Protein AF-A0A2T6CBI6-F1 (afdb_monomer)

Solvent-accessible surface area (backbone atoms only — not comparable to full-atom values): 13223 Å² total; per-residue (Å²): 140,80,88,54,62,68,60,52,52,53,50,51,52,51,51,51,53,53,53,52,52,51,48,52,51,51,52,51,49,52,48,53,52,51,52,53,51,53,54,51,54,50,52,52,47,53,52,50,48,49,52,40,44,42,46,44,23,48,52,34,48,52,49,62,77,66,56,77,56,66,78,78,44,47,76,53,43,67,40,65,86,58,66,84,88,73,89,87,83,79,67,56,65,64,56,66,79,42,53,86,52,45,60,66,76,62,48,98,60,90,76,64,87,56,54,62,58,50,51,55,50,34,56,51,43,50,53,51,42,50,55,51,55,58,44,51,76,36,76,67,48,53,73,46,52,45,70,52,48,52,50,54,53,53,48,44,53,53,46,41,53,53,31,26,51,45,29,55,50,49,53,56,49,48,37,74,73,39,63,89,70,68,71,68,73,62,55,64,54,54,47,53,53,47,69,75,46,70,80,48,73,68,59,55,50,51,51,50,54,49,52,54,50,52,52,52,55,51,59,59,56,70,73,75,71,77,80,91,126

Organism: NCBI:txid83219

Secondary structure (DSSP, 8-state):
--SSHHHHHHHHHHHHHHHHHHHHHHHHHHHHHHHHHHHHHHHHHHHHHHHHHHHHHHHHHHHHHHPPPHHHHHHHHTSTT-----------HHHHHTGGGHHHHT-SS--STTHHHHHHHHHHHHHHHHHHHHHHTSHHHHHS-HHHHHHHHHHHHHHHHHHHHHHHHHHHHHHHH-GGG----HHHHHHHHHHHS---HHHHHHHHHHHHHHHHHHHHHHTS-----

Mean predicted aligned error: 14.04 Å

Structure (mmCIF, N/CA/C/O backbone):
data_AF-A0A2T6CBI6-F1
#
_entry.id   AF-A0A2T6CBI6-F1
#
loop_
_atom_site.group_PDB
_atom_site.id
_atom_site.type_symbol
_atom_site.label_atom_id
_atom_site.label_alt_id
_atom_site.label_comp_id
_atom_site.label_asym_id
_atom_site.label_entity_id
_atom_site.label_seq_id
_atom_site.pdbx_PDB_ins_code
_atom_site.Cartn_x
_atom_site.Cartn_y
_atom_site.Cartn_z
_atom_site.occupancy
_atom_site.B_iso_or_equiv
_atom_site.auth_seq_id
_atom_site.auth_comp_id
_atom_site.auth_asym_id
_atom_site.auth_atom_id
_atom_site.pdbx_PDB_model_num
ATOM 1 N N . MET A 1 1 ? 64.632 19.093 -46.344 1.00 51.47 1 MET A N 1
ATOM 2 C CA . MET A 1 1 ? 63.813 18.640 -45.195 1.00 51.47 1 MET A CA 1
ATOM 3 C C . MET A 1 1 ? 62.392 19.140 -45.414 1.00 51.47 1 MET A C 1
ATOM 5 O O . MET A 1 1 ? 62.260 20.302 -45.764 1.00 51.47 1 MET A O 1
ATOM 9 N N . SER A 1 2 ? 61.387 18.281 -45.201 1.00 55.41 2 SER A N 1
ATOM 10 C CA . SER A 1 2 ? 59.931 18.538 -45.285 1.00 55.41 2 SER A CA 1
ATOM 11 C C . SER A 1 2 ? 59.203 18.165 -46.594 1.00 55.41 2 SER A C 1
ATOM 13 O O . SER A 1 2 ? 58.526 19.000 -47.182 1.00 55.41 2 SER A O 1
ATOM 15 N N . GLU A 1 3 ? 59.247 16.890 -46.995 1.00 55.66 3 GLU A N 1
ATOM 16 C CA . GLU A 1 3 ? 58.240 16.298 -47.909 1.00 55.66 3 GLU A CA 1
ATOM 17 C C . GLU A 1 3 ? 57.070 15.615 -47.161 1.00 55.66 3 GLU A C 1
ATOM 19 O O . GLU A 1 3 ? 56.042 15.326 -47.763 1.00 55.66 3 GLU A O 1
ATOM 24 N N . ASN A 1 4 ? 57.165 15.435 -45.835 1.00 59.31 4 ASN A N 1
ATOM 25 C CA . ASN A 1 4 ? 56.190 14.659 -45.042 1.00 59.31 4 ASN A CA 1
ATOM 26 C C . ASN A 1 4 ? 55.119 15.509 -44.324 1.00 59.31 4 ASN A C 1
ATOM 28 O O . ASN A 1 4 ? 54.144 14.978 -43.796 1.00 59.31 4 ASN A O 1
ATOM 32 N N . ALA A 1 5 ? 55.253 16.839 -44.314 1.00 61.44 5 ALA A N 1
ATOM 33 C CA . ALA A 1 5 ? 54.320 17.727 -43.616 1.00 61.44 5 ALA A CA 1
ATOM 34 C C . ALA A 1 5 ? 52.837 17.590 -44.050 1.00 61.44 5 ALA A C 1
ATOM 36 O O . ALA A 1 5 ? 51.968 17.582 -43.173 1.00 61.44 5 ALA A O 1
ATOM 37 N N . PRO A 1 6 ? 52.492 17.452 -45.351 1.00 65.31 6 PRO A N 1
ATOM 38 C CA . PRO A 1 6 ? 51.092 17.302 -45.749 1.00 65.31 6 PRO A CA 1
ATOM 39 C C . PRO A 1 6 ? 50.528 15.906 -45.438 1.00 65.31 6 PRO A C 1
ATOM 41 O O . PRO A 1 6 ? 49.343 15.792 -45.125 1.00 65.31 6 PRO A O 1
ATOM 44 N N . SER A 1 7 ? 51.348 14.848 -45.470 1.00 69.25 7 SER A N 1
ATOM 45 C CA . SER A 1 7 ? 50.908 13.492 -45.109 1.00 69.25 7 SER A CA 1
ATOM 46 C C . SER A 1 7 ? 50.645 13.351 -43.611 1.00 69.25 7 SER A C 1
ATOM 48 O O . SER A 1 7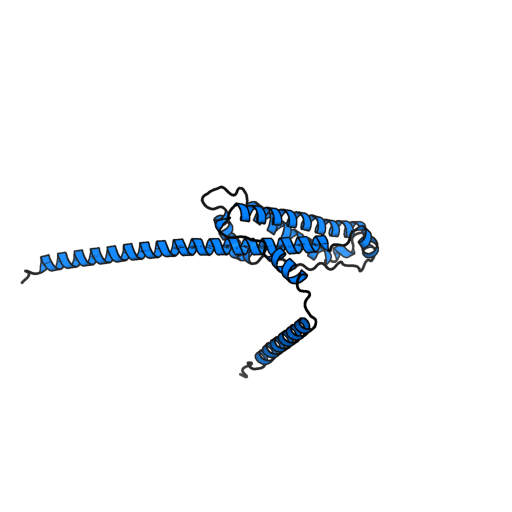 ? 49.652 12.731 -43.226 1.00 69.25 7 SER A O 1
ATOM 50 N N . ASP A 1 8 ? 51.470 13.987 -42.777 1.00 74.50 8 ASP A N 1
ATOM 51 C CA . ASP A 1 8 ? 51.322 13.962 -41.320 1.00 74.50 8 ASP A CA 1
ATOM 52 C C . ASP A 1 8 ? 50.066 14.728 -40.875 1.00 74.50 8 ASP A C 1
ATOM 54 O O . ASP A 1 8 ? 49.317 14.259 -40.017 1.00 74.50 8 ASP A O 1
ATOM 58 N N . LEU A 1 9 ? 49.754 15.856 -41.525 1.00 77.38 9 LEU A N 1
ATOM 59 C CA . LEU A 1 9 ? 48.529 16.619 -41.262 1.00 77.38 9 LEU A CA 1
ATOM 60 C C . LEU A 1 9 ? 47.264 15.818 -41.613 1.00 77.38 9 LEU A C 1
ATOM 62 O O . LEU A 1 9 ? 46.315 15.768 -40.828 1.00 77.38 9 LEU A O 1
ATOM 66 N N . VAL A 1 10 ? 47.247 15.155 -42.774 1.00 77.25 10 VAL A N 1
ATOM 67 C CA . VAL A 1 10 ? 46.118 14.303 -43.192 1.00 77.25 10 VAL A CA 1
ATOM 68 C C . VAL A 1 10 ? 45.959 13.107 -42.250 1.00 77.25 10 VAL A C 1
ATOM 70 O O . VAL A 1 10 ? 44.831 12.728 -41.927 1.00 77.25 10 VAL A O 1
ATOM 73 N N . PHE A 1 11 ? 47.065 12.532 -41.775 1.00 79.25 11 PHE A N 1
ATOM 74 C CA . PHE A 1 11 ? 47.047 11.449 -40.796 1.00 79.25 11 PHE A CA 1
ATOM 75 C C . PHE A 1 11 ? 46.450 11.901 -39.455 1.00 79.25 11 PHE A C 1
ATOM 77 O O . PHE A 1 11 ? 45.543 11.238 -38.949 1.00 79.25 11 PHE A O 1
ATOM 84 N N . ILE A 1 12 ? 46.863 13.061 -38.931 1.00 80.38 12 ILE A N 1
ATOM 85 C CA . ILE A 1 12 ? 46.326 13.643 -37.687 1.00 80.38 12 ILE A CA 1
ATOM 86 C C . ILE A 1 12 ? 44.824 13.931 -37.811 1.00 80.38 12 ILE A C 1
ATOM 88 O O . ILE A 1 12 ? 44.058 13.586 -36.911 1.00 80.38 12 ILE A O 1
ATOM 92 N N . ILE A 1 13 ? 44.377 14.504 -38.934 1.00 83.62 13 ILE A N 1
ATOM 93 C CA . ILE A 1 13 ? 42.951 14.785 -39.172 1.00 83.62 13 ILE A CA 1
ATOM 94 C C . ILE A 1 13 ? 42.139 13.484 -39.210 1.00 83.62 13 ILE A C 1
ATOM 96 O O . ILE A 1 13 ? 41.082 13.399 -38.582 1.00 83.62 13 ILE A O 1
ATOM 100 N N . ARG A 1 14 ? 42.633 12.442 -39.893 1.00 84.69 14 ARG A N 1
ATOM 101 C CA . ARG A 1 14 ? 41.968 11.127 -39.936 1.00 84.69 14 ARG A CA 1
ATOM 102 C C . ARG A 1 14 ? 41.876 10.493 -38.551 1.00 84.69 14 ARG A C 1
ATOM 104 O O . ARG A 1 14 ? 40.811 9.998 -38.191 1.00 84.69 14 ARG A O 1
ATOM 111 N N . LEU A 1 15 ? 42.948 10.550 -37.763 1.00 86.12 15 LEU A N 1
ATOM 112 C CA . LEU A 1 15 ? 42.960 10.054 -36.385 1.00 86.12 15 LEU A CA 1
ATOM 113 C C . LEU A 1 15 ? 41.965 10.821 -35.508 1.00 86.12 15 LEU A C 1
ATOM 115 O O . LEU A 1 15 ? 41.177 10.200 -34.797 1.00 86.12 15 LEU A O 1
ATOM 119 N N . GLY A 1 16 ? 41.924 12.151 -35.621 1.00 85.88 16 GLY A N 1
ATOM 120 C CA . GLY A 1 16 ? 40.951 12.993 -34.924 1.00 85.88 16 GLY A CA 1
ATOM 121 C C . GLY A 1 16 ? 39.503 12.623 -35.254 1.00 85.88 16 GLY A C 1
ATOM 122 O O . GLY A 1 16 ? 38.698 12.422 -34.346 1.00 85.88 16 GLY A O 1
ATOM 123 N N . ILE A 1 17 ? 39.182 12.438 -36.540 1.00 90.31 17 ILE A N 1
ATOM 124 C CA . ILE A 1 17 ? 37.842 12.029 -36.992 1.00 90.31 17 ILE A CA 1
ATOM 125 C C . ILE A 1 17 ? 37.471 10.644 -36.450 1.00 90.31 17 ILE A C 1
ATOM 127 O O . ILE A 1 17 ? 36.373 10.474 -35.921 1.00 90.31 17 ILE A O 1
ATOM 131 N N . VAL A 1 18 ? 38.376 9.662 -36.529 1.00 91.50 18 VAL A N 1
ATOM 132 C CA . VAL A 1 18 ? 38.140 8.310 -35.989 1.00 91.50 18 VAL A CA 1
ATOM 133 C C . VAL A 1 18 ? 37.890 8.361 -34.482 1.00 91.50 18 VAL A C 1
ATOM 135 O O . VAL A 1 18 ? 36.973 7.708 -33.991 1.00 91.50 18 VAL A O 1
ATOM 138 N N . THR A 1 19 ? 38.644 9.179 -33.748 1.00 91.44 19 THR A N 1
ATOM 139 C CA . THR A 1 19 ? 38.497 9.306 -32.291 1.00 91.44 19 THR A CA 1
ATOM 140 C C . THR A 1 19 ? 37.154 9.944 -31.921 1.00 91.44 19 THR A C 1
ATOM 142 O O . THR A 1 19 ? 36.468 9.465 -31.018 1.00 91.44 19 THR A O 1
ATOM 145 N N . ILE A 1 20 ? 36.725 10.974 -32.660 1.00 92.06 20 ILE A N 1
ATOM 146 C CA . ILE A 1 20 ? 35.409 11.607 -32.486 1.00 92.06 20 ILE A CA 1
ATOM 147 C C . ILE A 1 20 ? 34.282 10.621 -32.819 1.00 92.06 20 ILE A C 1
ATOM 149 O O . ILE A 1 20 ? 33.319 10.520 -32.062 1.00 92.06 20 ILE A O 1
ATOM 153 N N . LEU A 1 21 ? 34.403 9.854 -33.907 1.00 92.94 21 LEU A N 1
ATOM 154 C CA . LEU A 1 21 ? 33.417 8.834 -34.274 1.00 92.94 21 LEU A CA 1
ATOM 155 C C . LEU A 1 21 ? 33.307 7.741 -33.208 1.00 92.94 21 LEU A C 1
ATOM 157 O O . LEU A 1 21 ? 32.195 7.375 -32.830 1.00 92.94 21 LEU A O 1
ATOM 161 N N . LEU A 1 22 ? 34.437 7.265 -32.678 1.00 89.81 22 LEU A N 1
ATOM 162 C CA . LEU A 1 22 ? 34.461 6.308 -31.571 1.00 89.81 22 LEU A CA 1
ATOM 163 C C . LEU A 1 22 ? 33.806 6.887 -30.312 1.00 89.81 22 LEU A C 1
ATOM 165 O O . LEU A 1 22 ? 33.030 6.193 -29.655 1.00 89.81 22 LEU A O 1
ATOM 169 N N . TRP A 1 23 ? 34.047 8.163 -30.002 1.00 93.56 23 TRP A N 1
ATOM 170 C CA . TRP A 1 23 ? 33.407 8.838 -28.873 1.00 93.56 23 TRP A CA 1
ATOM 171 C C . TRP A 1 23 ? 31.889 8.967 -29.055 1.00 93.56 23 TRP A C 1
ATOM 173 O O . TRP A 1 23 ? 31.138 8.655 -28.132 1.00 93.56 23 TRP A O 1
ATOM 183 N N . ILE A 1 24 ? 31.416 9.346 -30.248 1.00 92.12 24 ILE A N 1
ATOM 184 C CA . ILE A 1 24 ? 29.980 9.427 -30.565 1.00 92.12 24 ILE A CA 1
ATOM 185 C C . ILE A 1 24 ? 29.328 8.042 -30.475 1.00 92.12 24 ILE A C 1
ATOM 187 O O . ILE A 1 24 ? 28.265 7.911 -29.868 1.00 92.12 24 ILE A O 1
ATOM 191 N N . CYS A 1 25 ? 29.965 7.004 -31.024 1.00 89.25 25 CYS A N 1
ATOM 192 C CA . CYS A 1 25 ? 29.451 5.633 -30.963 1.00 89.25 25 CYS A CA 1
ATOM 193 C C . CYS A 1 25 ? 29.382 5.121 -29.520 1.00 89.25 25 CYS A C 1
ATOM 195 O O . CYS A 1 25 ? 28.358 4.571 -29.118 1.00 89.25 25 CYS A O 1
ATOM 197 N N . SER A 1 26 ? 30.427 5.362 -28.723 1.00 84.94 26 SER A N 1
ATOM 198 C CA . SER A 1 26 ? 30.445 5.047 -27.290 1.00 84.94 26 SER A CA 1
ATOM 199 C C . SER A 1 26 ? 29.326 5.782 -26.547 1.00 84.94 26 SER A C 1
ATOM 201 O O . SER A 1 26 ? 28.570 5.184 -25.783 1.00 84.94 26 SER A O 1
ATOM 203 N N . ARG A 1 27 ? 29.116 7.067 -26.855 1.00 88.06 27 ARG A N 1
ATOM 204 C CA . ARG A 1 27 ? 28.063 7.868 -26.229 1.00 88.06 27 ARG A CA 1
ATOM 205 C C . ARG A 1 27 ? 26.657 7.400 -26.600 1.00 88.06 27 ARG A C 1
ATOM 207 O O . ARG A 1 27 ? 25.779 7.397 -25.738 1.00 88.06 27 ARG A O 1
ATOM 214 N N . ALA A 1 28 ? 26.442 7.003 -27.852 1.00 86.00 28 ALA A N 1
ATOM 215 C CA . ALA A 1 28 ? 25.182 6.429 -28.314 1.00 86.00 28 ALA A CA 1
ATOM 216 C C . ALA A 1 28 ? 24.916 5.066 -27.658 1.00 86.00 28 ALA A C 1
ATOM 218 O O . ALA A 1 28 ? 23.808 4.822 -27.184 1.00 86.00 28 ALA A O 1
ATOM 219 N N . TYR A 1 29 ? 25.942 4.220 -27.551 1.00 88.25 29 TYR A N 1
ATOM 220 C CA . TYR A 1 29 ? 25.871 2.937 -26.857 1.00 88.25 29 TYR A CA 1
ATOM 221 C C . TYR A 1 29 ? 25.520 3.105 -25.371 1.00 88.25 29 TYR A C 1
ATOM 223 O O . TYR A 1 29 ? 24.552 2.507 -24.895 1.00 88.25 29 TYR A O 1
ATOM 231 N N . ASP A 1 30 ? 26.213 4.002 -24.663 1.00 83.56 30 ASP A N 1
ATOM 232 C CA . ASP A 1 30 ? 25.908 4.363 -23.275 1.00 83.56 30 ASP A CA 1
ATOM 233 C C . ASP A 1 30 ? 24.467 4.852 -23.116 1.00 83.56 30 ASP A C 1
ATOM 235 O O . ASP A 1 30 ? 23.791 4.539 -22.133 1.00 83.56 30 ASP A O 1
ATOM 239 N N . PHE A 1 31 ? 23.989 5.651 -24.070 1.00 79.06 31 PHE A N 1
ATOM 240 C CA . PHE A 1 31 ? 22.631 6.176 -24.059 1.00 79.06 31 PHE A CA 1
ATOM 241 C C . PHE A 1 31 ? 21.598 5.058 -24.246 1.00 79.06 31 PHE A C 1
ATOM 243 O O . PHE A 1 31 ? 20.625 4.995 -23.493 1.00 79.06 31 PHE A O 1
ATOM 250 N N . CYS A 1 32 ? 21.835 4.132 -25.179 1.00 78.56 32 CYS A N 1
ATOM 251 C CA . CYS A 1 32 ? 20.991 2.958 -25.396 1.00 78.56 32 CYS A CA 1
ATOM 252 C C . CYS A 1 32 ? 20.934 2.052 -24.159 1.00 78.56 32 CYS A C 1
ATOM 254 O O . CYS A 1 32 ? 19.837 1.710 -23.714 1.00 78.56 32 CYS A O 1
ATOM 256 N N . ILE A 1 33 ? 22.081 1.725 -23.552 1.00 80.62 33 ILE A N 1
ATOM 257 C CA . ILE A 1 33 ? 22.127 0.917 -22.322 1.00 80.62 33 ILE A CA 1
ATOM 258 C C . ILE A 1 33 ? 21.356 1.599 -21.198 1.00 80.62 33 ILE A C 1
ATOM 260 O O . ILE A 1 33 ? 20.514 0.971 -20.556 1.00 80.62 33 ILE A O 1
ATOM 264 N N . LYS A 1 34 ? 21.590 2.897 -20.979 1.00 77.25 34 LYS A N 1
ATOM 265 C CA . LYS A 1 34 ? 20.885 3.659 -19.939 1.00 77.25 34 LYS A CA 1
ATOM 266 C C . LYS A 1 34 ? 19.379 3.675 -20.173 1.00 77.25 34 LYS A C 1
ATOM 268 O O . LYS A 1 34 ? 18.618 3.606 -19.213 1.00 77.25 34 LYS A O 1
ATOM 273 N N . HIS A 1 35 ? 18.933 3.732 -21.425 1.00 74.56 35 HIS A N 1
ATOM 274 C CA . HIS A 1 35 ? 17.512 3.662 -21.752 1.00 74.56 35 HIS A CA 1
ATOM 275 C C . HIS A 1 35 ? 16.887 2.301 -21.435 1.00 74.56 35 HIS A C 1
ATOM 277 O O . HIS A 1 35 ? 15.792 2.263 -20.869 1.00 74.56 35 HIS A O 1
ATOM 283 N N . VAL A 1 36 ? 17.572 1.203 -21.758 1.00 75.94 36 VAL A N 1
ATOM 284 C CA . VAL A 1 36 ? 17.099 -0.153 -21.439 1.00 75.94 36 VAL A CA 1
ATOM 285 C C . VAL A 1 36 ? 17.093 -0.384 -19.925 1.00 75.94 36 VAL A C 1
ATOM 287 O O . VAL A 1 36 ? 16.082 -0.846 -19.394 1.00 75.94 36 VAL A O 1
ATOM 290 N N . SER A 1 37 ? 18.157 0.021 -19.221 1.00 77.38 37 SER A N 1
ATOM 291 C CA . SER A 1 37 ? 18.257 -0.081 -17.754 1.00 77.38 37 SER A CA 1
ATOM 292 C C . SER A 1 37 ? 17.110 0.648 -17.061 1.00 77.38 37 SER A C 1
ATOM 294 O O . SER A 1 37 ? 16.400 0.063 -16.249 1.00 77.38 37 SER A O 1
ATOM 296 N N . ARG A 1 38 ? 16.828 1.891 -17.471 1.00 77.88 38 ARG A N 1
ATOM 297 C CA . ARG A 1 38 ? 15.724 2.692 -16.916 1.00 77.88 38 ARG A CA 1
ATOM 298 C C . ARG A 1 38 ? 14.357 2.046 -17.121 1.00 77.88 38 ARG A C 1
ATOM 300 O O . ARG A 1 38 ? 13.495 2.137 -16.252 1.00 77.88 38 ARG A O 1
ATOM 307 N N . ALA A 1 39 ? 14.131 1.403 -18.268 1.00 76.88 39 ALA A N 1
ATOM 308 C CA . ALA A 1 39 ? 12.879 0.695 -18.517 1.00 76.88 39 ALA A CA 1
ATOM 309 C C . ALA A 1 39 ? 12.734 -0.536 -17.606 1.00 76.88 39 ALA A C 1
ATOM 311 O O . ALA A 1 39 ? 11.648 -0.774 -17.075 1.00 76.88 39 ALA A O 1
ATOM 312 N N . ALA A 1 40 ? 13.821 -1.283 -17.393 1.00 79.88 40 ALA A N 1
ATOM 313 C CA . ALA A 1 40 ? 13.848 -2.423 -16.480 1.00 79.88 40 ALA A CA 1
ATOM 314 C C . ALA A 1 40 ? 13.642 -1.992 -15.017 1.00 79.88 40 ALA A C 1
ATOM 316 O O . ALA A 1 40 ? 12.789 -2.554 -14.333 1.00 79.88 40 ALA A O 1
ATOM 317 N N . GLU A 1 41 ? 14.342 -0.948 -14.566 1.00 82.06 41 GLU A N 1
ATOM 318 C CA . GLU A 1 41 ? 14.215 -0.369 -13.220 1.00 82.06 41 GLU A CA 1
ATOM 319 C C . GLU A 1 41 ? 12.796 0.136 -12.936 1.00 82.06 41 GLU A C 1
ATOM 321 O O . GLU A 1 41 ? 12.262 -0.092 -11.848 1.00 82.06 41 GLU A O 1
ATOM 326 N N . ARG A 1 42 ? 12.149 0.762 -13.928 1.00 81.12 42 ARG A N 1
ATOM 327 C CA . ARG A 1 42 ? 10.749 1.197 -13.828 1.00 81.12 42 ARG A CA 1
ATOM 328 C C . ARG A 1 42 ? 9.788 0.015 -13.730 1.00 81.12 42 ARG A C 1
ATOM 330 O O . ARG A 1 42 ? 8.850 0.049 -12.941 1.00 81.12 42 ARG A O 1
ATOM 337 N N . ASN A 1 43 ? 9.996 -1.031 -14.525 1.00 83.19 43 ASN A N 1
ATOM 338 C CA . ASN A 1 43 ? 9.152 -2.225 -14.466 1.00 83.19 43 ASN A CA 1
ATOM 339 C C . ASN A 1 43 ? 9.320 -2.959 -13.126 1.00 83.19 43 ASN A C 1
ATOM 341 O O . ASN A 1 43 ? 8.336 -3.431 -12.559 1.00 83.19 43 ASN A O 1
ATOM 345 N N . ALA A 1 44 ? 10.547 -3.019 -12.601 1.00 84.62 44 ALA A N 1
ATOM 346 C CA . ALA A 1 44 ? 10.824 -3.552 -11.272 1.00 84.62 44 ALA A CA 1
ATOM 347 C C . ALA A 1 44 ? 10.141 -2.716 -10.180 1.00 84.62 44 ALA A C 1
ATOM 349 O O . ALA A 1 44 ? 9.526 -3.281 -9.280 1.00 84.62 44 ALA A O 1
ATOM 350 N N . PHE A 1 45 ? 10.175 -1.385 -10.296 1.00 85.31 45 PHE A N 1
ATOM 351 C CA . PHE A 1 45 ? 9.461 -0.485 -9.387 1.00 85.31 45 PHE A CA 1
ATOM 352 C C . PHE A 1 45 ? 7.949 -0.719 -9.397 1.00 85.31 45 PHE A C 1
ATOM 354 O O . PHE A 1 45 ? 7.349 -0.892 -8.342 1.00 85.31 45 PHE A O 1
ATOM 361 N N . LEU A 1 46 ? 7.344 -0.789 -10.586 1.00 85.94 46 LEU A N 1
ATOM 362 C CA . LEU A 1 46 ? 5.913 -1.047 -10.757 1.00 85.94 46 LEU A CA 1
ATOM 363 C C . LEU A 1 46 ? 5.481 -2.357 -10.097 1.00 85.94 46 LEU A C 1
ATOM 365 O O . LEU A 1 46 ? 4.467 -2.390 -9.407 1.00 85.94 46 LEU A O 1
ATOM 369 N N . ARG A 1 47 ? 6.268 -3.422 -10.277 1.00 87.56 47 ARG A N 1
ATOM 370 C CA . ARG A 1 47 ? 6.018 -4.718 -9.633 1.00 87.56 47 ARG A CA 1
ATOM 371 C C . ARG A 1 47 ? 6.163 -4.644 -8.117 1.00 87.56 47 ARG A C 1
ATOM 373 O O . ARG A 1 47 ? 5.341 -5.214 -7.413 1.00 87.56 47 ARG A O 1
ATOM 380 N N . ALA A 1 48 ? 7.176 -3.937 -7.625 1.00 88.94 48 ALA A N 1
ATOM 381 C CA . ALA A 1 48 ? 7.402 -3.783 -6.194 1.00 88.94 48 ALA A CA 1
ATOM 382 C C . ALA A 1 48 ? 6.268 -2.994 -5.517 1.00 88.94 48 ALA A C 1
ATOM 384 O O . ALA A 1 48 ? 5.762 -3.429 -4.489 1.00 88.94 48 ALA A O 1
ATOM 385 N N . ILE A 1 49 ? 5.818 -1.887 -6.121 1.00 90.12 49 ILE A N 1
ATOM 386 C CA . ILE A 1 49 ? 4.668 -1.115 -5.623 1.00 90.12 49 ILE A CA 1
ATOM 387 C C . ILE A 1 49 ? 3.386 -1.938 -5.689 1.00 90.12 49 ILE A C 1
ATOM 389 O O . ILE A 1 49 ? 2.617 -1.924 -4.736 1.00 90.12 49 ILE A O 1
ATOM 393 N N . TYR A 1 50 ? 3.159 -2.668 -6.784 1.00 90.44 50 TYR A N 1
ATOM 394 C CA . TYR A 1 50 ? 2.000 -3.551 -6.896 1.00 90.44 50 TYR A CA 1
ATOM 395 C C . TYR A 1 50 ? 1.985 -4.587 -5.767 1.00 90.44 50 TYR A C 1
ATOM 397 O O . TYR A 1 50 ? 0.980 -4.713 -5.080 1.00 90.44 50 TYR A O 1
ATOM 405 N N . ALA A 1 51 ? 3.111 -5.264 -5.523 1.00 90.62 51 ALA A N 1
ATOM 406 C CA . ALA A 1 51 ? 3.230 -6.257 -4.458 1.00 90.62 51 ALA A CA 1
ATOM 407 C C . ALA A 1 51 ? 3.042 -5.651 -3.056 1.00 90.62 51 ALA A C 1
ATOM 409 O O . ALA A 1 51 ? 2.406 -6.265 -2.204 1.00 90.62 51 ALA A O 1
ATOM 410 N N . GLU A 1 52 ? 3.564 -4.445 -2.809 1.00 92.25 52 GLU A N 1
ATOM 411 C CA . GLU A 1 52 ? 3.367 -3.742 -1.535 1.00 92.25 52 GLU A CA 1
ATOM 412 C C . GLU A 1 52 ? 1.893 -3.363 -1.325 1.00 92.25 52 GLU A C 1
ATOM 414 O O . GLU A 1 52 ? 1.339 -3.596 -0.250 1.00 92.25 52 GLU A O 1
ATOM 419 N N . VAL A 1 53 ? 1.222 -2.834 -2.353 1.00 92.75 53 VAL A N 1
ATOM 420 C CA . VAL A 1 53 ? -0.214 -2.518 -2.286 1.00 92.75 53 VAL A CA 1
ATOM 421 C C . VAL A 1 53 ? -1.044 -3.789 -2.105 1.00 92.75 53 VAL A C 1
ATOM 423 O O . VAL A 1 53 ? -1.946 -3.790 -1.270 1.00 92.75 53 VAL A O 1
ATOM 426 N N . ASP A 1 54 ? -0.732 -4.866 -2.827 1.00 92.94 54 ASP A N 1
ATOM 427 C CA . ASP A 1 54 ? -1.412 -6.164 -2.724 1.00 92.94 54 ASP A CA 1
ATOM 428 C C . ASP A 1 54 ? -1.316 -6.723 -1.305 1.00 92.94 54 ASP A C 1
ATOM 430 O O . ASP A 1 54 ? -2.335 -7.012 -0.679 1.00 92.94 54 ASP A O 1
ATOM 434 N N . PHE A 1 55 ? -0.106 -6.751 -0.740 1.00 91.25 55 PHE A N 1
ATOM 435 C CA . PHE A 1 55 ? 0.116 -7.231 0.619 1.00 91.25 55 PHE A CA 1
ATOM 436 C C . PHE A 1 55 ? -0.690 -6.440 1.656 1.00 91.25 55 PHE A C 1
ATOM 438 O O . PHE A 1 55 ? -1.400 -7.032 2.467 1.00 91.25 55 PHE A O 1
ATOM 445 N N . ASN A 1 56 ? -0.617 -5.105 1.626 1.00 92.69 56 ASN A N 1
ATOM 446 C CA . ASN A 1 56 ? -1.354 -4.275 2.583 1.00 92.69 56 ASN A CA 1
ATOM 447 C C . ASN A 1 56 ? -2.875 -4.400 2.396 1.00 92.69 56 ASN A C 1
ATOM 449 O O . ASN A 1 56 ? -3.618 -4.432 3.372 1.00 92.69 56 ASN A O 1
ATOM 453 N N . THR A 1 57 ? -3.353 -4.482 1.151 1.00 92.38 57 THR A N 1
ATOM 454 C CA . THR A 1 57 ? -4.784 -4.653 0.848 1.00 92.38 57 THR A CA 1
ATOM 455 C C . THR A 1 57 ? -5.298 -5.986 1.378 1.00 92.38 57 THR A C 1
ATOM 457 O O . THR A 1 57 ? -6.374 -6.056 1.977 1.00 92.38 57 THR A O 1
ATOM 460 N N . PHE A 1 58 ? -4.515 -7.042 1.187 1.00 90.50 58 PHE A N 1
ATOM 461 C CA . PHE A 1 58 ? -4.820 -8.368 1.690 1.00 90.50 58 PHE A CA 1
ATOM 462 C C . PHE A 1 58 ? -4.840 -8.415 3.220 1.00 90.50 58 PHE A C 1
ATOM 464 O O . PHE A 1 58 ? -5.772 -8.969 3.803 1.00 90.50 58 PHE A O 1
ATOM 471 N N . ASP A 1 59 ? -3.859 -7.796 3.877 1.00 89.06 59 ASP A N 1
ATOM 472 C CA . ASP A 1 59 ? -3.820 -7.724 5.339 1.00 89.06 59 ASP A CA 1
ATOM 473 C C . ASP A 1 59 ? -5.041 -6.975 5.900 1.00 89.06 59 ASP A C 1
ATOM 475 O O . ASP A 1 59 ? -5.687 -7.456 6.831 1.00 89.06 59 ASP A O 1
ATOM 479 N N . MET A 1 60 ? -5.453 -5.872 5.259 1.00 89.94 60 MET A N 1
ATOM 480 C CA . MET A 1 60 ? -6.690 -5.162 5.615 1.00 89.94 60 MET A CA 1
AT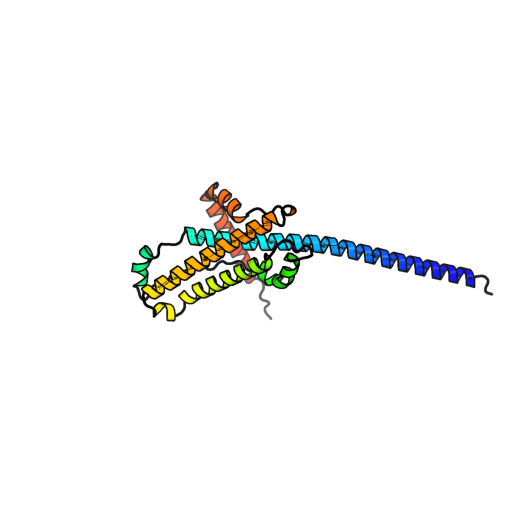OM 481 C C . MET A 1 60 ? -7.938 -6.026 5.419 1.00 89.94 60 MET A C 1
ATOM 483 O O . MET A 1 60 ? -8.805 -6.039 6.291 1.00 89.94 60 MET A O 1
ATOM 487 N N . THR A 1 61 ? -8.020 -6.770 4.312 1.00 90.06 61 THR A N 1
ATOM 488 C CA . THR A 1 61 ? -9.134 -7.700 4.049 1.00 90.06 61 THR A CA 1
ATOM 489 C C . THR A 1 61 ? -9.227 -8.730 5.176 1.00 90.06 61 THR A C 1
ATOM 491 O O . THR A 1 61 ? -10.267 -8.888 5.808 1.00 90.06 61 THR A O 1
ATOM 494 N N . ARG A 1 62 ? -8.096 -9.355 5.522 1.00 88.00 62 ARG A N 1
ATOM 495 C CA . ARG A 1 62 ? -8.018 -10.340 6.604 1.00 88.00 62 ARG A CA 1
ATOM 496 C C . ARG A 1 62 ? -8.381 -9.747 7.963 1.00 88.00 62 ARG A C 1
ATOM 498 O O . ARG A 1 62 ? -9.038 -10.408 8.771 1.00 88.00 62 ARG A O 1
ATOM 505 N N . PHE A 1 63 ? -7.923 -8.533 8.246 1.00 88.88 63 PHE A N 1
ATOM 506 C CA . PHE A 1 63 ? -8.277 -7.835 9.471 1.00 88.88 63 PHE A CA 1
ATOM 507 C C . PHE A 1 63 ? -9.793 -7.645 9.551 1.00 88.88 63 PHE A C 1
ATOM 509 O O . PHE A 1 63 ? -10.393 -8.060 10.537 1.00 88.88 63 PHE A O 1
ATOM 516 N N . LEU A 1 64 ? -10.419 -7.121 8.495 1.00 88.69 64 LEU A N 1
ATOM 517 C CA . LEU A 1 64 ? -11.866 -6.897 8.427 1.00 88.69 64 LEU A CA 1
ATOM 518 C C . LEU A 1 64 ? -12.664 -8.198 8.572 1.00 88.69 64 LEU A C 1
ATOM 520 O O . LEU A 1 64 ? -13.590 -8.239 9.383 1.00 88.69 64 LEU A O 1
ATOM 524 N N . ASP A 1 65 ? -12.243 -9.272 7.905 1.00 86.81 65 ASP A N 1
ATOM 525 C CA . ASP A 1 65 ? -12.877 -10.596 7.993 1.00 86.81 65 ASP A CA 1
ATOM 526 C C . ASP A 1 65 ? -12.790 -11.220 9.395 1.00 86.81 65 ASP A C 1
ATOM 528 O O . ASP A 1 65 ? -13.638 -12.024 9.783 1.00 86.81 65 ASP A O 1
ATOM 532 N N . SER A 1 66 ? -11.759 -10.866 10.167 1.00 84.31 66 SER A N 1
ATOM 533 C CA . SER A 1 66 ? -11.537 -11.379 11.524 1.00 84.31 66 SER A CA 1
ATOM 534 C C . SER A 1 66 ? -12.004 -10.428 12.629 1.00 84.31 66 SER A C 1
ATOM 536 O O . SER A 1 66 ? -11.889 -10.763 13.812 1.00 84.31 66 SER A O 1
ATOM 538 N N . THR A 1 67 ? -12.544 -9.255 12.280 1.00 83.81 67 THR A N 1
ATOM 539 C CA . THR A 1 67 ? -13.004 -8.288 13.280 1.00 83.81 67 THR A CA 1
ATOM 540 C C . THR A 1 67 ? -14.265 -8.753 14.004 1.00 83.81 67 THR A C 1
ATOM 542 O O . THR A 1 67 ? -15.207 -9.293 13.427 1.00 83.81 67 THR A O 1
ATOM 545 N N . VAL A 1 68 ? -14.285 -8.522 15.317 1.00 83.69 68 VAL A N 1
ATOM 546 C CA . VAL A 1 68 ? -15.439 -8.805 16.175 1.00 83.69 68 VAL A CA 1
ATOM 547 C C . VAL A 1 68 ? -16.434 -7.650 16.068 1.00 83.69 68 VAL A C 1
ATOM 549 O O . VAL A 1 68 ? -16.040 -6.482 16.035 1.00 83.69 68 VAL A O 1
ATOM 552 N N . SER A 1 69 ? -17.733 -7.957 16.040 1.00 85.12 69 SER A N 1
ATOM 553 C CA . SER A 1 69 ? -18.762 -6.916 16.018 1.00 85.12 69 SER A CA 1
ATOM 554 C C . SER A 1 69 ? -18.697 -6.041 17.275 1.00 85.12 69 SER A C 1
ATOM 556 O O . SER A 1 69 ? -18.404 -6.505 18.380 1.00 85.12 69 SER A O 1
ATOM 558 N N . ILE A 1 70 ? -19.005 -4.751 17.118 1.00 85.12 70 ILE A N 1
ATOM 559 C CA . ILE A 1 70 ? -18.988 -3.793 18.234 1.00 85.12 70 ILE A CA 1
ATOM 560 C C . ILE A 1 70 ? -19.964 -4.207 19.343 1.00 85.12 70 ILE A C 1
ATOM 562 O O . ILE A 1 70 ? -19.662 -4.002 20.516 1.00 85.12 70 ILE A O 1
ATOM 566 N N . ASP A 1 71 ? -21.083 -4.840 18.991 1.00 83.00 71 ASP A N 1
ATOM 567 C CA . ASP A 1 71 ? -22.081 -5.313 19.956 1.00 83.00 71 ASP A CA 1
ATOM 568 C C . ASP A 1 71 ? -21.516 -6.399 20.881 1.00 83.00 71 ASP A C 1
ATOM 570 O O . ASP A 1 71 ? -21.771 -6.388 22.083 1.00 83.00 71 ASP A O 1
ATOM 574 N N . LEU A 1 72 ? -20.685 -7.297 20.341 1.00 84.81 72 LEU A N 1
ATOM 575 C CA . LEU A 1 72 ? -19.989 -8.317 21.127 1.00 84.81 72 LEU A CA 1
ATOM 576 C C . LEU A 1 72 ? -18.826 -7.729 21.935 1.00 84.81 72 LEU A C 1
ATOM 578 O O . LEU A 1 72 ? -18.473 -8.256 22.988 1.00 84.81 72 LEU A O 1
ATOM 582 N N . LEU A 1 73 ? -18.242 -6.624 21.468 1.00 85.12 73 LEU A N 1
ATOM 583 C CA . LEU A 1 73 ? -17.153 -5.939 22.159 1.00 85.12 73 LEU A CA 1
ATOM 584 C C . LEU A 1 73 ? -17.649 -5.032 23.297 1.00 85.12 73 LEU A C 1
ATOM 586 O O . LEU A 1 73 ? -16.900 -4.772 24.237 1.00 85.12 73 LEU A O 1
ATOM 590 N N . ALA A 1 74 ? -18.900 -4.568 23.242 1.00 84.44 74 ALA A N 1
ATOM 591 C CA . ALA A 1 74 ? -19.461 -3.588 24.171 1.00 84.44 74 ALA A CA 1
ATOM 592 C C . ALA A 1 74 ? -19.279 -3.942 25.664 1.00 84.44 74 ALA A C 1
ATOM 594 O O . ALA A 1 74 ? -18.792 -3.073 26.392 1.00 84.44 74 ALA A O 1
ATOM 595 N N . PRO A 1 75 ? -19.529 -5.187 26.129 1.00 86.12 75 PRO A N 1
ATOM 596 C CA . PRO A 1 75 ? -19.323 -5.553 27.534 1.00 86.12 75 PRO A CA 1
ATOM 597 C C . PRO A 1 75 ? -17.856 -5.451 27.974 1.00 86.12 75 PRO A C 1
ATOM 599 O O . PRO A 1 75 ? -17.556 -5.139 29.124 1.00 86.12 75 PRO A O 1
ATOM 602 N N . HIS A 1 76 ? -16.914 -5.684 27.057 1.00 85.81 76 HIS A N 1
ATOM 603 C CA . HIS A 1 76 ? -15.486 -5.567 27.346 1.00 85.81 76 HIS A CA 1
ATOM 604 C C . HIS A 1 76 ? -15.043 -4.106 27.458 1.00 85.81 76 HIS A C 1
ATOM 606 O O . HIS A 1 76 ? -14.156 -3.796 28.249 1.00 85.81 76 HIS A O 1
ATOM 612 N N . LEU A 1 77 ? -15.681 -3.196 26.718 1.00 87.00 77 LEU A N 1
ATOM 613 C CA . LEU A 1 77 ? -15.352 -1.767 26.724 1.00 87.00 77 LEU A CA 1
ATOM 614 C C . LEU A 1 77 ? -15.817 -1.037 27.991 1.00 87.00 77 LEU A C 1
ATOM 616 O O . LEU A 1 77 ? -15.309 0.051 28.278 1.00 87.00 77 LEU A O 1
ATOM 620 N N . GLU A 1 78 ? -16.742 -1.624 28.757 1.00 87.06 78 GLU A N 1
ATOM 621 C CA . GLU A 1 78 ? -17.149 -1.111 30.074 1.00 87.06 78 GLU A CA 1
ATOM 622 C C . GLU A 1 78 ? -16.031 -1.217 31.113 1.00 87.06 78 GLU A C 1
ATOM 624 O O . GLU A 1 78 ? -15.967 -0.424 32.054 1.00 87.06 78 GLU A O 1
ATOM 629 N N . ARG A 1 79 ? -15.098 -2.153 30.921 1.00 85.56 79 ARG A N 1
ATOM 630 C CA . ARG A 1 79 ? -13.928 -2.283 31.781 1.00 85.56 79 ARG A CA 1
ATOM 631 C C . ARG A 1 79 ? -12.975 -1.109 31.572 1.00 85.56 79 ARG A C 1
ATOM 633 O O . ARG A 1 79 ? -12.546 -0.809 30.454 1.00 85.56 79 ARG A O 1
ATOM 640 N N . ALA A 1 80 ? -12.607 -0.452 32.670 1.00 76.38 80 ALA A N 1
ATOM 641 C CA . ALA A 1 80 ? -11.675 0.672 32.639 1.00 76.38 80 ALA A CA 1
ATOM 642 C C . ALA A 1 80 ? -10.284 0.248 32.131 1.00 76.38 80 ALA A C 1
ATOM 644 O O . ALA A 1 80 ? -9.674 0.972 31.354 1.00 76.38 80 ALA A O 1
ATOM 645 N N . ASP A 1 81 ? -9.827 -0.948 32.500 1.00 81.62 81 ASP A N 1
ATOM 646 C CA . ASP A 1 81 ? -8.505 -1.496 32.179 1.00 81.62 81 ASP A CA 1
ATOM 647 C C . ASP A 1 81 ? -8.413 -2.170 30.800 1.00 81.62 81 ASP A C 1
ATOM 649 O O . ASP A 1 81 ? -7.332 -2.582 30.383 1.00 81.62 81 ASP A O 1
ATOM 653 N N . TYR A 1 82 ? -9.530 -2.301 30.083 1.00 84.31 82 TYR A N 1
ATOM 654 C CA . TYR A 1 82 ? -9.539 -2.987 28.799 1.00 84.31 82 TYR A CA 1
ATOM 655 C C . TYR A 1 82 ? -9.017 -2.086 27.675 1.00 84.31 82 TYR A C 1
ATOM 657 O O . TYR A 1 82 ? -9.617 -1.057 27.341 1.00 84.31 82 TYR A O 1
ATOM 665 N N . ILE A 1 83 ? -7.914 -2.523 27.065 1.00 84.19 83 ILE A N 1
ATOM 666 C CA . ILE A 1 83 ? -7.308 -1.920 25.879 1.00 84.19 83 ILE A CA 1
ATOM 667 C C . ILE A 1 83 ? -7.267 -2.995 24.784 1.00 84.19 83 ILE A C 1
ATOM 669 O O . ILE A 1 83 ? -6.600 -4.017 24.966 1.00 84.19 83 ILE A O 1
ATOM 673 N N . PRO A 1 84 ? -7.967 -2.805 23.653 1.00 83.69 84 PRO A N 1
ATOM 674 C CA . PRO A 1 84 ? -7.893 -3.740 22.540 1.00 83.69 84 PRO A CA 1
ATOM 675 C C . PRO A 1 84 ? -6.497 -3.690 21.912 1.00 83.69 84 PRO A C 1
ATOM 677 O O . PRO A 1 84 ? -5.980 -2.617 21.599 1.00 83.69 84 PRO A O 1
ATOM 680 N N . HIS A 1 85 ? -5.893 -4.861 21.716 1.00 84.38 85 HIS A N 1
ATOM 681 C CA . HIS A 1 85 ? -4.633 -4.977 20.996 1.00 84.38 85 HIS A CA 1
ATOM 682 C C . HIS A 1 85 ? -4.911 -5.179 19.506 1.00 84.38 85 HIS A C 1
ATOM 684 O O . HIS A 1 85 ? -5.533 -6.166 19.119 1.00 84.38 85 HIS A O 1
ATOM 690 N N . ILE A 1 86 ? -4.445 -4.241 18.683 1.00 84.00 86 ILE A N 1
ATOM 691 C CA . ILE A 1 86 ? -4.454 -4.344 17.224 1.00 84.00 86 ILE A CA 1
ATOM 692 C C . ILE A 1 86 ? -2.998 -4.271 16.772 1.00 84.00 86 ILE A C 1
ATOM 694 O O . ILE A 1 86 ? -2.281 -3.342 17.144 1.00 84.00 86 ILE A O 1
ATOM 698 N N . THR A 1 87 ? -2.554 -5.270 16.016 1.00 82.00 87 THR A N 1
ATOM 699 C CA . THR A 1 87 ? -1.193 -5.322 15.478 1.00 82.00 87 THR A CA 1
ATOM 700 C C . THR A 1 87 ? -1.133 -4.544 14.166 1.00 82.00 87 THR A C 1
ATOM 702 O O . THR A 1 87 ? -1.927 -4.806 13.270 1.00 82.00 87 THR A O 1
ATOM 705 N N . ASP A 1 88 ? -0.191 -3.607 14.051 1.00 81.44 88 ASP A N 1
ATOM 706 C CA . ASP A 1 88 ? 0.143 -2.942 12.787 1.00 81.44 88 ASP A CA 1
ATOM 707 C C . ASP A 1 88 ? 1.322 -3.676 12.128 1.00 81.44 88 ASP A C 1
ATOM 709 O O . ASP A 1 88 ? 2.408 -3.758 12.707 1.00 81.44 88 ASP A O 1
ATOM 713 N N . ALA A 1 89 ? 1.093 -4.239 10.940 1.00 80.19 89 ALA A N 1
ATOM 714 C CA . ALA A 1 89 ? 2.083 -4.974 10.152 1.00 80.19 89 ALA A CA 1
ATOM 715 C C . ALA A 1 89 ? 2.245 -4.394 8.734 1.00 80.19 89 ALA A C 1
ATOM 717 O O . ALA A 1 89 ? 2.571 -5.117 7.793 1.00 80.19 89 ALA A O 1
ATOM 718 N N . ARG A 1 90 ? 2.004 -3.088 8.566 1.00 83.44 90 ARG A N 1
ATOM 719 C CA . ARG A 1 90 ? 2.060 -2.427 7.257 1.00 83.44 90 ARG A CA 1
ATOM 720 C C . ARG A 1 90 ? 3.435 -2.492 6.593 1.00 83.44 90 ARG A C 1
ATOM 722 O O . ARG A 1 90 ? 4.481 -2.370 7.232 1.00 83.44 90 ARG A O 1
ATOM 729 N N . HIS A 1 91 ? 3.412 -2.545 5.268 1.00 86.88 91 HIS A N 1
ATOM 730 C CA . HIS A 1 91 ? 4.596 -2.451 4.421 1.00 86.88 91 HIS A CA 1
ATOM 731 C C . HIS A 1 91 ? 4.577 -1.121 3.665 1.00 86.88 91 HIS A C 1
ATOM 733 O O . HIS A 1 91 ? 3.662 -0.857 2.894 1.00 86.88 91 HIS A O 1
ATOM 739 N N . THR A 1 92 ? 5.562 -0.255 3.906 1.00 89.19 92 THR A N 1
ATOM 740 C CA . THR A 1 92 ? 5.645 1.075 3.262 1.00 89.19 92 THR A CA 1
ATOM 741 C C . THR A 1 92 ? 7.036 1.385 2.711 1.00 89.19 92 THR A C 1
ATOM 743 O O . THR A 1 92 ? 7.313 2.512 2.299 1.00 89.19 92 THR A O 1
ATOM 746 N N . GLU A 1 93 ? 7.938 0.404 2.730 1.00 87.38 93 GLU A N 1
ATOM 747 C CA . GLU A 1 93 ? 9.355 0.608 2.437 1.00 87.38 93 GLU A CA 1
ATOM 748 C C . GLU A 1 93 ? 9.580 0.943 0.961 1.00 87.38 93 GLU A C 1
ATOM 750 O O . GLU A 1 93 ? 10.374 1.831 0.637 1.00 87.38 93 GLU A O 1
ATOM 755 N N . ILE A 1 94 ? 8.852 0.289 0.051 1.00 86.75 94 ILE A N 1
ATOM 756 C CA . ILE A 1 94 ? 8.986 0.534 -1.387 1.00 86.75 94 ILE A CA 1
ATOM 757 C C . ILE A 1 94 ? 8.448 1.920 -1.730 1.00 86.75 94 ILE A C 1
ATOM 759 O O . ILE A 1 94 ? 9.124 2.691 -2.417 1.00 86.75 94 ILE A O 1
ATOM 763 N N . TYR A 1 95 ? 7.265 2.268 -1.223 1.00 86.50 95 TYR A N 1
ATOM 764 C CA . TYR A 1 95 ? 6.692 3.593 -1.425 1.00 86.50 95 TYR A CA 1
ATOM 765 C C . TYR A 1 95 ? 7.571 4.700 -0.841 1.00 86.50 95 TYR A C 1
ATOM 767 O O . TYR A 1 95 ? 7.842 5.695 -1.514 1.00 86.50 95 TYR A O 1
ATOM 775 N N . ARG A 1 96 ? 8.070 4.525 0.388 1.00 85.56 96 ARG A N 1
ATOM 776 C CA . ARG A 1 96 ? 8.877 5.536 1.080 1.00 85.56 96 ARG A CA 1
ATOM 777 C C . ARG A 1 96 ? 10.238 5.748 0.426 1.00 85.56 96 ARG A C 1
ATOM 779 O O . ARG A 1 96 ? 10.654 6.893 0.260 1.00 85.56 96 ARG A O 1
ATOM 786 N N . SER A 1 97 ? 10.928 4.670 0.057 1.00 83.81 97 SER A N 1
ATOM 787 C CA . SER A 1 97 ? 12.277 4.745 -0.521 1.00 83.81 97 SER A CA 1
ATOM 788 C C . SER A 1 97 ? 12.299 5.347 -1.927 1.00 83.81 97 SER A C 1
ATOM 790 O O . SER A 1 97 ? 13.316 5.906 -2.335 1.00 83.81 97 SER A O 1
ATOM 792 N N . ARG A 1 98 ? 11.184 5.262 -2.666 1.00 80.44 98 ARG A N 1
ATOM 793 C CA . ARG A 1 98 ? 11.111 5.635 -4.090 1.00 80.44 98 ARG A CA 1
ATOM 794 C C . ARG A 1 98 ? 9.941 6.566 -4.413 1.00 80.44 98 ARG A C 1
ATOM 796 O O . ARG A 1 98 ? 9.453 6.596 -5.540 1.00 80.44 98 ARG A O 1
ATOM 803 N N . ILE A 1 99 ? 9.516 7.379 -3.443 1.00 78.06 99 ILE A N 1
ATOM 804 C CA . ILE A 1 99 ? 8.410 8.337 -3.604 1.00 78.06 99 ILE A CA 1
ATOM 805 C C . ILE A 1 99 ? 8.661 9.345 -4.739 1.00 78.06 99 ILE A C 1
ATOM 807 O O . ILE A 1 99 ? 7.744 9.726 -5.459 1.00 78.06 99 ILE A O 1
ATOM 811 N N . THR A 1 100 ? 9.919 9.736 -4.955 1.00 76.00 100 THR A N 1
ATOM 812 C CA . THR A 1 100 ? 10.333 10.652 -6.032 1.00 76.00 100 THR A CA 1
ATOM 813 C C . THR A 1 100 ? 10.192 10.034 -7.422 1.00 76.00 100 THR A C 1
ATOM 815 O O . THR A 1 100 ? 10.132 10.748 -8.419 1.00 76.00 100 THR A O 1
ATOM 818 N N . GLU A 1 101 ? 10.104 8.707 -7.504 1.00 75.12 101 GLU A N 1
ATOM 819 C CA . GLU A 1 101 ? 9.913 7.963 -8.746 1.00 75.12 101 GLU A CA 1
ATOM 820 C C . GLU A 1 101 ? 8.429 7.725 -9.059 1.00 75.12 101 GLU A C 1
ATOM 822 O O . GLU A 1 101 ? 8.104 7.183 -10.116 1.00 75.12 101 GLU A O 1
ATOM 827 N N . LEU A 1 102 ? 7.506 8.176 -8.200 1.00 73.31 102 LEU A N 1
ATOM 828 C CA . LEU A 1 102 ? 6.067 8.132 -8.483 1.00 73.31 102 LEU A CA 1
ATOM 829 C C . LEU A 1 102 ? 5.698 8.970 -9.712 1.00 73.31 102 LEU A C 1
ATOM 831 O O . LEU A 1 102 ? 4.794 8.591 -10.452 1.00 73.31 102 LEU A O 1
ATOM 835 N N . ASP A 1 103 ? 6.439 10.039 -10.005 1.00 67.00 103 ASP A N 1
ATOM 836 C CA . ASP A 1 103 ? 6.276 10.799 -11.251 1.00 67.00 103 ASP A CA 1
ATOM 837 C C . ASP A 1 103 ? 6.632 9.968 -12.496 1.00 67.00 103 ASP A C 1
ATOM 839 O O . ASP A 1 103 ? 6.144 10.210 -13.600 1.00 67.00 103 ASP A O 1
ATOM 843 N N . ALA A 1 104 ? 7.441 8.914 -12.352 1.00 62.69 104 ALA A N 1
ATOM 844 C CA . ALA A 1 104 ? 7.662 7.973 -13.445 1.00 62.69 104 ALA A CA 1
ATOM 845 C C . ALA A 1 104 ? 6.422 7.099 -13.715 1.00 62.69 104 ALA A C 1
ATOM 847 O O . ALA A 1 104 ? 6.270 6.597 -14.834 1.00 62.69 104 ALA A O 1
ATOM 848 N N . LEU A 1 105 ? 5.521 6.945 -12.732 1.00 63.41 105 LEU A N 1
ATOM 849 C CA . LEU A 1 105 ? 4.220 6.282 -12.897 1.00 63.41 105 LEU A CA 1
ATOM 850 C C . LEU A 1 105 ? 3.224 7.165 -13.656 1.00 63.41 105 LEU A C 1
ATOM 852 O O . LEU A 1 105 ? 2.358 6.639 -14.353 1.00 63.41 105 LEU A O 1
ATOM 856 N N . SER A 1 106 ? 3.369 8.492 -13.578 1.00 60.34 106 SER A N 1
ATOM 857 C CA . SER A 1 106 ? 2.567 9.460 -14.342 1.00 60.34 106 SER A CA 1
ATOM 858 C C . SER A 1 106 ? 3.114 9.731 -15.759 1.00 60.34 106 SER A C 1
ATOM 860 O O . SER A 1 106 ? 2.563 10.543 -16.503 1.00 60.34 106 SER A O 1
ATOM 862 N N . GLY A 1 107 ? 4.183 9.037 -16.173 1.00 56.16 107 GLY A N 1
ATOM 863 C CA . GLY A 1 107 ? 4.999 9.389 -17.336 1.00 56.16 107 GLY A CA 1
ATOM 864 C C . GLY A 1 107 ? 4.342 9.321 -18.731 1.00 56.16 107 GLY A C 1
ATOM 865 O O . GLY A 1 107 ? 3.716 8.331 -19.101 1.00 56.16 107 GLY A O 1
ATOM 866 N N . ARG A 1 108 ? 4.638 10.363 -19.537 1.00 45.59 108 ARG A N 1
ATOM 867 C CA . ARG A 1 108 ? 4.615 10.594 -21.016 1.00 45.59 108 ARG A CA 1
ATOM 868 C C . ARG A 1 108 ? 3.385 10.211 -21.856 1.00 45.59 108 ARG A C 1
ATOM 870 O O . ARG A 1 108 ? 3.210 10.771 -22.932 1.00 45.59 108 ARG A O 1
ATOM 877 N N . TYR A 1 109 ? 2.526 9.332 -21.374 1.00 45.41 109 TYR A N 1
ATOM 878 C CA . TYR A 1 109 ? 1.216 9.035 -21.934 1.00 45.41 109 TYR A CA 1
ATOM 879 C C . TYR A 1 109 ? 0.229 9.206 -20.791 1.00 45.41 109 TYR A C 1
ATOM 881 O O . TYR A 1 109 ? 0.004 8.250 -20.059 1.00 45.41 109 TYR A O 1
ATOM 889 N N . GLY A 1 110 ? -0.299 10.422 -20.610 1.00 45.22 110 GLY A N 1
ATOM 890 C CA . GLY A 1 110 ? -1.282 10.791 -19.581 1.00 45.22 110 GLY A CA 1
ATOM 891 C C . GLY A 1 110 ? -2.592 10.007 -19.690 1.00 45.22 110 GLY A C 1
ATOM 892 O O . GLY A 1 110 ? -3.635 10.566 -19.989 1.00 45.22 110 GLY A O 1
ATOM 893 N N . ARG A 1 111 ? -2.520 8.690 -19.510 1.00 51.25 111 ARG A N 1
ATOM 894 C CA . ARG A 1 111 ? -3.586 7.719 -19.757 1.00 51.25 111 ARG A CA 1
ATOM 895 C C . ARG A 1 111 ? -4.035 7.016 -18.483 1.00 51.25 111 ARG A C 1
ATOM 897 O O . ARG A 1 111 ? -4.994 6.255 -18.522 1.00 51.25 111 ARG A O 1
ATOM 904 N N . HIS A 1 112 ? -3.357 7.266 -17.367 1.00 57.66 112 HIS A N 1
ATOM 905 C CA . HIS A 1 112 ? -3.692 6.690 -16.069 1.00 57.66 112 HIS A CA 1
ATOM 906 C C . HIS A 1 112 ? -4.040 7.819 -15.116 1.00 57.66 112 HIS A C 1
ATOM 908 O O . HIS A 1 112 ? -3.293 8.136 -14.189 1.00 57.66 112 HIS A O 1
ATOM 914 N N . GLU A 1 113 ? -5.167 8.465 -15.417 1.00 59.38 113 GLU A N 1
ATOM 915 C CA . GLU A 1 113 ? -5.722 9.544 -14.614 1.00 59.38 113 GLU A CA 1
ATOM 916 C C . GLU A 1 113 ? -5.771 9.097 -13.144 1.00 59.38 113 GLU A C 1
ATOM 918 O O . GLU A 1 113 ? -6.463 8.153 -12.753 1.00 59.38 113 GLU A O 1
ATOM 923 N N . ASN A 1 114 ? -4.954 9.773 -12.336 1.00 75.69 114 ASN A N 1
ATOM 924 C CA . ASN A 1 114 ? -4.917 9.701 -10.880 1.00 75.69 114 ASN A CA 1
ATOM 925 C C . ASN A 1 114 ? -4.384 8.404 -10.236 1.00 75.69 114 ASN A C 1
ATOM 927 O O . ASN A 1 114 ? -4.738 8.137 -9.086 1.00 75.69 114 ASN A O 1
ATOM 931 N N . LEU A 1 115 ? -3.505 7.614 -10.879 1.00 82.56 115 LEU A N 1
ATOM 932 C CA . LEU A 1 115 ? -2.826 6.498 -10.178 1.00 82.56 115 LEU A CA 1
ATOM 933 C C . LEU A 1 115 ? -1.955 7.006 -9.019 1.00 82.56 115 LEU A C 1
ATOM 935 O O . LEU A 1 115 ? -2.071 6.504 -7.905 1.00 82.56 115 LEU A O 1
ATOM 939 N N . VAL A 1 116 ? -1.149 8.046 -9.260 1.00 84.75 116 VAL A N 1
ATOM 940 C CA . VAL A 1 116 ? -0.319 8.680 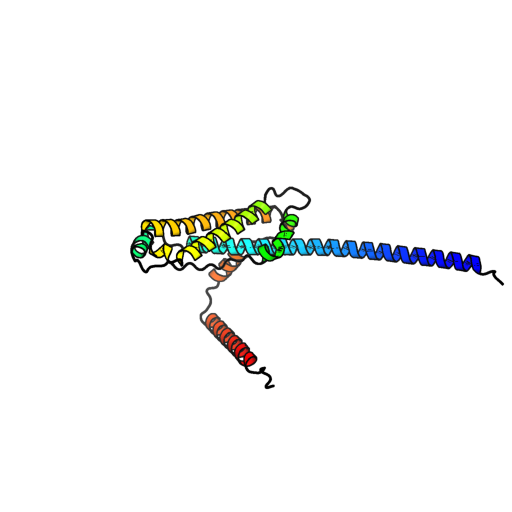-8.220 1.00 84.75 116 VAL A CA 1
ATOM 941 C C . VAL A 1 116 ? -1.191 9.219 -7.087 1.00 84.75 116 VAL A C 1
ATOM 943 O O . VAL A 1 116 ? -0.927 8.927 -5.928 1.00 84.75 116 VAL A O 1
ATOM 946 N N . GLY A 1 117 ? -2.280 9.923 -7.413 1.00 86.25 117 GLY A N 1
ATOM 947 C CA . GLY A 1 117 ? -3.228 10.412 -6.408 1.00 86.25 117 GLY A CA 1
ATOM 948 C C . GLY A 1 117 ? -3.870 9.281 -5.598 1.00 86.25 117 GLY A C 1
ATOM 949 O O . GL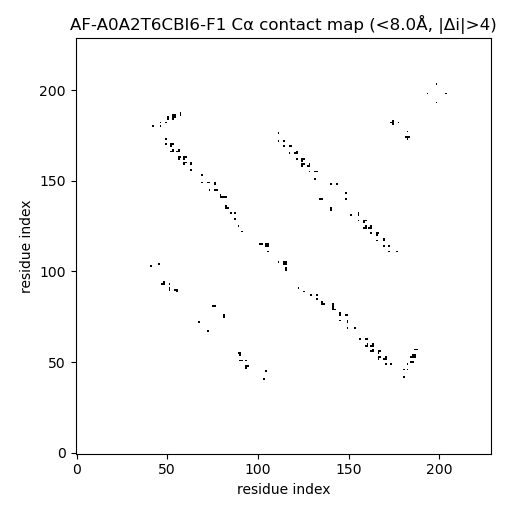Y A 1 117 ? -3.977 9.391 -4.382 1.00 86.25 117 GLY A O 1
ATOM 950 N N . SER A 1 118 ? -4.222 8.168 -6.254 1.00 89.50 118 SER A N 1
ATOM 951 C CA . SER A 1 118 ? -4.770 6.985 -5.578 1.00 89.50 118 SER A CA 1
ATOM 952 C C . SER A 1 118 ? -3.740 6.363 -4.626 1.00 89.50 118 SER A C 1
ATOM 954 O O . SER A 1 118 ? -4.083 6.062 -3.490 1.00 89.50 118 SER A O 1
ATOM 956 N N . LEU A 1 119 ? -2.476 6.227 -5.052 1.00 90.44 119 LEU A N 1
ATOM 957 C CA . LEU A 1 119 ? -1.380 5.730 -4.208 1.00 90.44 119 LEU A CA 1
ATOM 958 C C . LEU A 1 119 ? -1.150 6.644 -3.001 1.00 90.44 119 LEU A C 1
ATOM 960 O O . LEU A 1 119 ? -1.148 6.168 -1.871 1.00 90.44 119 LEU A O 1
ATOM 964 N N . VAL A 1 120 ? -1.024 7.955 -3.219 1.00 90.69 120 VAL A N 1
ATOM 965 C CA . VAL A 1 120 ? -0.848 8.935 -2.134 1.00 90.69 120 VAL A CA 1
ATOM 966 C C . VAL A 1 120 ? -2.007 8.858 -1.139 1.00 90.69 120 VAL A C 1
ATOM 968 O O . VAL A 1 120 ? -1.778 8.846 0.068 1.00 90.69 120 VAL A O 1
ATOM 971 N N . GLN A 1 121 ? -3.246 8.758 -1.630 1.00 93.12 121 GLN A N 1
ATOM 972 C CA . GLN A 1 121 ? -4.423 8.611 -0.777 1.00 93.12 121 GLN A CA 1
ATOM 973 C C . GLN A 1 121 ? -4.394 7.299 0.019 1.00 93.12 121 GLN A C 1
ATOM 975 O O . GLN A 1 121 ? -4.672 7.315 1.214 1.00 93.12 121 GLN A O 1
ATOM 980 N N . PHE A 1 122 ? -4.027 6.183 -0.613 1.00 94.31 122 PHE A N 1
ATOM 981 C CA . PHE A 1 122 ? -3.917 4.879 0.041 1.00 94.31 122 PHE A CA 1
ATOM 982 C C . PHE A 1 122 ? -2.892 4.893 1.180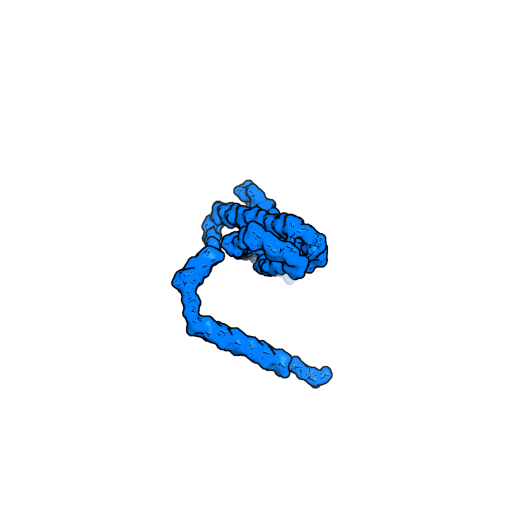 1.00 94.31 122 PHE A C 1
ATOM 984 O O . PHE A 1 122 ? -3.232 4.548 2.309 1.00 94.31 122 PHE A O 1
ATOM 991 N N . TYR A 1 123 ? -1.672 5.378 0.931 1.00 93.62 123 TYR A N 1
ATOM 992 C CA . TYR A 1 123 ? -0.649 5.477 1.979 1.00 93.62 123 TYR A CA 1
ATOM 993 C C . TYR A 1 123 ? -1.001 6.513 3.058 1.00 93.62 123 TYR A C 1
ATOM 995 O O . TYR A 1 123 ? -0.648 6.327 4.222 1.00 93.62 123 TYR A O 1
ATOM 1003 N N . GLY A 1 124 ? -1.739 7.570 2.707 1.00 93.44 124 GLY A N 1
ATOM 1004 C CA . GLY A 1 124 ? -2.283 8.522 3.678 1.00 93.44 124 GLY A CA 1
ATOM 1005 C C . GLY A 1 124 ? -3.326 7.897 4.611 1.00 93.44 124 GLY A C 1
ATOM 1006 O O . GLY A 1 124 ? -3.293 8.135 5.819 1.00 93.44 124 GLY A O 1
ATOM 1007 N N . GLU A 1 125 ? -4.228 7.063 4.085 1.00 94.31 125 GLU A N 1
ATOM 1008 C CA . GLU A 1 125 ? -5.189 6.326 4.913 1.00 94.31 125 GLU A CA 1
ATOM 1009 C C . GLU A 1 125 ? -4.502 5.226 5.744 1.00 94.31 125 GLU A C 1
ATOM 1011 O O . GLU A 1 125 ? -4.861 5.065 6.909 1.00 94.31 125 GLU A O 1
ATOM 1016 N N . LEU A 1 126 ? -3.462 4.551 5.230 1.00 93.50 126 LEU A N 1
ATOM 1017 C CA . LEU A 1 126 ? -2.641 3.622 6.028 1.00 93.50 126 LEU A CA 1
ATOM 1018 C C . LEU A 1 126 ? -1.997 4.314 7.236 1.00 93.50 126 LEU A C 1
ATOM 1020 O O . LEU A 1 126 ? -2.062 3.806 8.352 1.00 93.50 126 LEU A O 1
ATOM 1024 N N . GLU A 1 127 ? -1.402 5.491 7.040 1.00 93.56 127 GLU A N 1
ATOM 1025 C CA . GLU A 1 127 ? -0.824 6.277 8.137 1.00 93.56 127 GLU A CA 1
ATOM 1026 C C . GLU A 1 127 ? -1.878 6.676 9.175 1.00 93.56 127 GLU A C 1
ATOM 1028 O O . GLU A 1 127 ? -1.651 6.595 10.383 1.00 93.56 127 GLU A O 1
ATOM 1033 N N . LYS A 1 128 ? -3.072 7.042 8.715 1.00 93.81 128 LYS A N 1
ATOM 1034 C CA . LYS A 1 128 ? -4.194 7.370 9.591 1.00 93.81 128 LYS A CA 1
ATOM 1035 C C . LYS A 1 128 ? -4.696 6.161 10.385 1.00 93.81 128 LYS A C 1
ATOM 1037 O O . LYS A 1 128 ? -5.068 6.341 11.544 1.00 93.81 128 LYS A O 1
ATOM 1042 N N . VAL A 1 129 ? -4.698 4.953 9.812 1.00 92.81 129 VAL A N 1
ATOM 1043 C CA . VAL A 1 129 ? -4.989 3.710 10.551 1.00 92.81 129 VAL A CA 1
ATOM 1044 C C . VAL A 1 129 ? -3.965 3.512 11.668 1.00 92.81 129 VAL A C 1
ATOM 1046 O O . VAL A 1 129 ? -4.364 3.336 12.819 1.00 92.81 129 VAL A O 1
ATOM 1049 N N . THR A 1 130 ? -2.669 3.636 11.371 1.00 91.69 130 THR A N 1
ATOM 1050 C CA . THR A 1 130 ? -1.602 3.512 12.377 1.00 91.69 130 THR A CA 1
ATOM 1051 C C . THR A 1 130 ? -1.787 4.498 13.523 1.00 91.69 130 THR A C 1
ATOM 1053 O O . THR A 1 130 ? -1.806 4.098 14.683 1.00 91.69 130 THR A O 1
ATOM 1056 N N . GLN A 1 131 ? -2.023 5.777 13.224 1.00 92.75 131 GLN A N 1
ATOM 1057 C CA . GLN A 1 131 ? -2.240 6.790 14.260 1.00 92.75 131 GLN A CA 1
ATOM 1058 C C . GLN A 1 131 ? -3.466 6.488 15.133 1.00 92.75 131 GLN A C 1
ATOM 1060 O O . GLN A 1 131 ? -3.458 6.758 16.336 1.00 92.75 131 GLN A O 1
ATOM 1065 N N . GLN A 1 132 ? -4.526 5.914 14.556 1.00 92.25 132 GLN A N 1
ATOM 1066 C CA . GLN A 1 132 ? -5.698 5.493 15.325 1.00 92.25 132 GLN A CA 1
ATOM 1067 C C . GLN A 1 132 ? -5.394 4.281 16.218 1.00 92.25 132 GLN A C 1
ATOM 1069 O O . GLN A 1 132 ? -5.819 4.279 17.373 1.00 92.25 132 GLN A O 1
ATOM 1074 N N . ILE A 1 133 ? -4.640 3.294 15.719 1.00 91.19 133 ILE A N 1
ATOM 1075 C CA . ILE A 1 133 ? -4.194 2.123 16.491 1.00 91.19 133 ILE A CA 1
ATOM 1076 C C . ILE A 1 133 ? -3.285 2.560 17.645 1.00 91.19 133 ILE A C 1
ATOM 1078 O O . ILE A 1 133 ? -3.527 2.194 18.794 1.00 91.19 133 ILE A O 1
ATOM 1082 N N . GLU A 1 134 ? -2.293 3.411 17.381 1.00 90.25 134 GLU A N 1
ATOM 1083 C CA . GLU A 1 134 ? -1.435 3.988 18.419 1.00 90.25 134 GLU A CA 1
ATOM 1084 C C . GLU A 1 134 ? -2.245 4.792 19.442 1.00 90.25 134 GLU A C 1
ATOM 1086 O O . GLU A 1 134 ? -1.947 4.768 20.639 1.00 90.25 134 GLU A O 1
ATOM 1091 N N . GLY A 1 135 ? -3.306 5.465 18.991 1.00 89.12 135 GLY A N 1
ATOM 1092 C CA . GLY A 1 135 ? -4.254 6.184 19.837 1.00 89.12 135 GLY A CA 1
ATOM 1093 C C . GLY A 1 135 ? -4.922 5.306 20.900 1.00 89.12 135 GLY A C 1
ATOM 1094 O O . GLY A 1 135 ? -5.184 5.798 21.998 1.00 89.12 135 GLY A O 1
ATOM 1095 N N . LEU A 1 136 ? -5.129 4.011 20.630 1.00 90.06 136 LEU A N 1
ATOM 1096 C CA . LEU A 1 136 ? -5.696 3.060 21.597 1.00 90.06 136 LEU A CA 1
ATOM 1097 C C . LEU A 1 136 ? -4.778 2.840 22.805 1.00 90.06 136 LEU A C 1
ATOM 1099 O O . LEU A 1 136 ? -5.255 2.603 23.911 1.00 90.06 136 LEU A O 1
ATOM 1103 N N . SER A 1 137 ? -3.462 2.949 22.605 1.00 87.25 137 SER A N 1
ATOM 1104 C CA . SER A 1 137 ? -2.462 2.780 23.666 1.00 87.25 137 SER A CA 1
ATOM 1105 C C . SER A 1 137 ? -2.289 4.021 24.552 1.00 87.25 137 SER A C 1
ATOM 1107 O O . SER A 1 137 ? -1.584 3.976 25.561 1.00 87.25 137 SER A O 1
ATOM 1109 N N . LYS A 1 138 ? -2.904 5.157 24.189 1.00 89.88 138 LYS A N 1
ATOM 1110 C CA . LYS A 1 138 ? -2.746 6.414 24.928 1.00 89.88 138 LYS A CA 1
ATOM 1111 C C . LYS A 1 138 ? -3.597 6.416 26.206 1.00 89.88 138 LYS A C 1
ATOM 1113 O O . LYS A 1 138 ? -4.731 5.941 26.184 1.00 89.88 138 LYS A O 1
ATOM 1118 N N . PRO A 1 139 ? -3.132 7.064 27.295 1.00 86.69 139 PRO A N 1
ATOM 1119 C CA . PRO A 1 139 ? -3.903 7.173 28.540 1.00 86.69 139 PRO A CA 1
ATOM 1120 C C . PRO A 1 139 ? -5.292 7.804 28.364 1.00 86.69 139 PRO A C 1
ATOM 1122 O O . PRO A 1 139 ? -6.223 7.473 29.093 1.00 86.69 139 PRO A O 1
ATOM 1125 N N . SER A 1 140 ? -5.454 8.684 27.373 1.00 86.56 140 SER A N 1
ATOM 1126 C CA . SER A 1 140 ? -6.737 9.310 27.041 1.00 86.56 140 SER A CA 1
ATOM 1127 C C . SER A 1 140 ? -7.804 8.302 26.602 1.00 86.56 140 SER A C 1
ATOM 1129 O O . SER A 1 140 ? -8.983 8.533 26.856 1.00 86.56 140 SER A O 1
ATOM 1131 N N . PHE A 1 141 ? -7.426 7.168 26.002 1.00 87.44 141 PHE A N 1
ATOM 1132 C CA . PHE A 1 141 ? -8.373 6.128 25.589 1.00 87.44 141 PHE A CA 1
ATOM 1133 C C . PHE A 1 141 ? -9.028 5.414 26.783 1.00 87.44 141 PHE A C 1
ATOM 1135 O O . PHE A 1 141 ? -10.182 4.994 26.716 1.00 87.44 141 PHE A O 1
ATOM 1142 N N . VAL A 1 142 ? -8.325 5.312 27.909 1.00 85.69 142 VAL A N 1
ATOM 1143 C CA . VAL A 1 142 ? -8.875 4.723 29.140 1.00 85.69 142 VAL A CA 1
ATOM 1144 C C . VAL A 1 142 ? -9.901 5.656 29.795 1.00 85.69 142 VAL A C 1
ATOM 1146 O O . VAL A 1 142 ? -10.845 5.185 30.424 1.00 85.69 142 VAL A O 1
ATOM 1149 N N . GLN A 1 143 ? -9.748 6.970 29.610 1.00 86.50 143 GLN A N 1
ATOM 1150 C CA . GLN A 1 143 ? -10.570 8.002 30.252 1.00 86.50 143 GLN A CA 1
ATOM 1151 C C . GLN A 1 143 ? -11.881 8.309 29.513 1.00 86.50 143 GLN A C 1
ATOM 1153 O O . GLN A 1 143 ? -12.759 8.971 30.068 1.00 86.50 143 GLN A O 1
ATOM 1158 N N . ILE A 1 144 ? -12.033 7.863 28.263 1.00 88.56 144 ILE A N 1
ATOM 1159 C CA . ILE A 1 144 ? -13.259 8.090 27.488 1.00 88.56 144 ILE A CA 1
ATOM 1160 C C . ILE A 1 144 ? -14.362 7.094 27.856 1.00 88.56 144 ILE A C 1
ATOM 1162 O O . ILE A 1 144 ? -14.114 5.976 28.307 1.00 88.56 144 ILE A O 1
ATOM 1166 N N . SER A 1 145 ? -15.609 7.503 27.615 1.00 90.94 145 SER A N 1
ATOM 1167 C CA . SER A 1 145 ? -16.781 6.660 27.855 1.00 90.94 145 SER A CA 1
ATOM 1168 C C . SER A 1 145 ? -16.743 5.371 27.016 1.00 90.94 145 SER A C 1
ATOM 1170 O O . SER A 1 145 ? -16.167 5.375 25.923 1.00 90.94 145 SER A O 1
ATOM 1172 N N . PRO A 1 146 ? -17.420 4.287 27.442 1.00 88.56 146 PRO A N 1
ATOM 1173 C CA . PRO A 1 146 ? -17.514 3.051 26.656 1.00 88.56 146 PRO A CA 1
ATOM 1174 C C . PRO A 1 146 ? -18.041 3.288 25.232 1.00 88.56 146 PRO A C 1
ATOM 1176 O O . PRO A 1 146 ? -17.508 2.753 24.261 1.00 88.56 146 PRO A O 1
ATOM 1179 N N . LYS A 1 147 ? -19.018 4.195 25.082 1.00 89.88 147 LYS A N 1
ATOM 1180 C CA . LYS A 1 147 ? -19.520 4.653 23.776 1.00 89.88 147 LYS A CA 1
ATOM 1181 C C . LYS A 1 147 ? -18.431 5.341 22.943 1.00 89.88 147 LYS A C 1
ATOM 1183 O O . LYS A 1 147 ? -18.366 5.139 21.732 1.00 89.88 147 LYS A O 1
ATOM 1188 N N . GLY A 1 148 ? -17.576 6.140 23.580 1.00 88.69 148 GLY A N 1
ATOM 1189 C CA . GLY A 1 148 ? -16.402 6.743 22.950 1.00 88.69 148 GLY A CA 1
ATOM 1190 C C . GLY A 1 148 ? -15.396 5.691 22.482 1.00 88.69 148 GLY A C 1
ATOM 1191 O O . GLY A 1 148 ? -14.968 5.744 21.331 1.00 88.69 148 GLY A O 1
ATOM 1192 N N . LYS A 1 149 ? -15.078 4.700 23.327 1.00 90.56 149 LYS A N 1
ATOM 1193 C CA . LYS A 1 149 ? -14.179 3.586 22.975 1.00 90.56 149 LYS A CA 1
ATOM 1194 C C . LYS A 1 149 ? -14.700 2.814 21.762 1.00 90.56 149 LYS A C 1
ATOM 1196 O O . LYS A 1 149 ? -13.967 2.625 20.793 1.00 90.56 149 LYS A O 1
ATOM 1201 N N . ALA A 1 150 ? -15.985 2.457 21.775 1.00 90.69 150 ALA A N 1
ATOM 1202 C CA . ALA A 1 150 ? -16.652 1.785 20.661 1.00 90.69 150 ALA A CA 1
ATOM 1203 C C . ALA A 1 150 ? -16.605 2.625 19.374 1.00 90.69 150 ALA A C 1
ATOM 1205 O O . ALA A 1 150 ? -16.325 2.104 18.295 1.00 90.69 150 ALA A O 1
ATOM 1206 N N . GLY A 1 151 ? -16.824 3.939 19.485 1.00 90.75 151 GLY A N 1
ATOM 1207 C CA . GLY A 1 151 ? -16.719 4.874 18.366 1.00 90.75 151 GLY A CA 1
ATOM 1208 C C . GLY A 1 151 ? -15.317 4.923 17.752 1.00 90.75 151 GLY A C 1
ATOM 1209 O O . GLY A 1 151 ? -15.192 4.908 16.528 1.00 90.75 151 GLY A O 1
ATOM 1210 N N . THR A 1 152 ? -14.271 4.934 18.581 1.00 91.69 152 THR A N 1
ATOM 1211 C CA . THR A 1 152 ? -12.872 4.910 18.128 1.00 91.69 152 THR A CA 1
ATOM 1212 C C . THR A 1 152 ? -12.543 3.614 17.392 1.00 91.69 152 THR A C 1
ATOM 1214 O O . THR A 1 152 ? -11.993 3.664 16.295 1.00 91.69 152 THR A O 1
ATOM 1217 N N . ILE A 1 153 ? -12.940 2.462 17.935 1.00 91.50 153 ILE A N 1
ATOM 1218 C CA . ILE A 1 153 ? -12.691 1.153 17.311 1.00 91.50 153 ILE A CA 1
ATOM 1219 C C . ILE A 1 153 ? -13.448 1.030 15.984 1.00 91.50 153 ILE A C 1
ATOM 1221 O O . ILE A 1 153 ? -12.869 0.665 14.965 1.00 91.50 153 ILE A O 1
ATOM 1225 N N . ASN A 1 154 ? -14.717 1.440 15.949 1.00 92.06 154 ASN A N 1
ATOM 1226 C CA . ASN A 1 154 ? -15.495 1.467 14.711 1.00 92.06 154 ASN A CA 1
ATOM 1227 C C . ASN A 1 154 ? -14.877 2.411 13.661 1.00 92.06 154 ASN A C 1
ATOM 1229 O O . ASN A 1 154 ? -14.973 2.171 12.459 1.00 92.06 154 ASN A O 1
ATOM 1233 N N . ARG A 1 155 ? -14.219 3.496 14.092 1.00 93.06 155 ARG A N 1
ATOM 1234 C CA . ARG A 1 155 ? -13.489 4.387 13.183 1.00 93.06 155 ARG A CA 1
ATOM 1235 C C . ARG A 1 155 ? -12.283 3.697 12.553 1.00 93.06 155 ARG A C 1
ATOM 1237 O O . ARG A 1 155 ? -12.070 3.898 11.359 1.00 93.06 155 ARG A O 1
ATOM 1244 N N . ILE A 1 156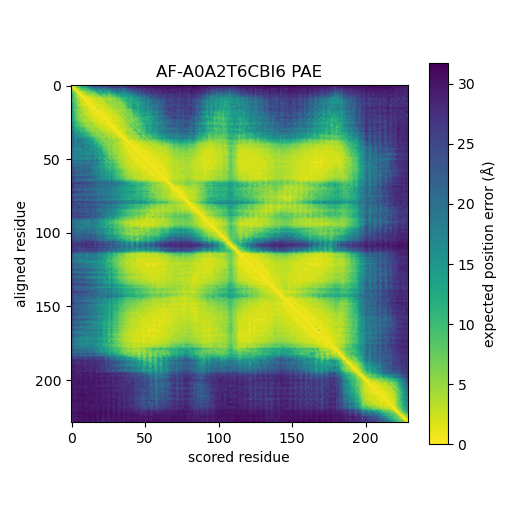 ? -11.565 2.871 13.313 1.00 92.81 156 ILE A N 1
ATOM 1245 C CA . ILE A 1 156 ? -10.476 2.034 12.790 1.00 92.81 156 ILE A CA 1
ATOM 1246 C C . ILE A 1 156 ? -11.031 1.103 11.718 1.00 92.81 156 ILE A C 1
ATOM 1248 O O . ILE A 1 156 ? -10.567 1.156 10.585 1.00 92.81 156 ILE A O 1
ATOM 1252 N N . TYR A 1 157 ? -12.102 0.361 12.017 1.00 92.75 157 TYR A N 1
ATOM 1253 C CA . TYR A 1 157 ? -12.716 -0.568 11.057 1.00 92.75 157 TYR A CA 1
ATOM 1254 C C . TYR A 1 157 ? -13.145 0.134 9.765 1.00 92.75 157 TYR A C 1
ATOM 1256 O O . TYR A 1 157 ? -12.821 -0.314 8.669 1.00 92.75 157 TYR A O 1
ATOM 1264 N N . LYS A 1 158 ? -13.800 1.295 9.877 1.00 94.06 158 LYS A N 1
ATOM 1265 C CA . LYS A 1 158 ? -14.183 2.100 8.707 1.00 94.06 158 LYS A CA 1
ATOM 1266 C C . LYS A 1 158 ? -12.979 2.589 7.908 1.00 94.06 158 LYS A C 1
ATOM 1268 O O . LYS A 1 158 ? -13.033 2.588 6.683 1.00 94.06 158 LYS A O 1
ATOM 1273 N N . THR A 1 159 ? -11.915 3.022 8.580 1.00 94.19 159 THR A N 1
ATOM 1274 C CA . THR A 1 159 ? -10.698 3.503 7.909 1.00 94.19 159 THR A CA 1
ATOM 1275 C C . THR A 1 159 ? -9.997 2.345 7.185 1.00 94.19 159 THR A C 1
ATOM 1277 O O . THR A 1 159 ? -9.634 2.498 6.021 1.00 94.19 159 THR A O 1
ATOM 1280 N N . CYS A 1 160 ? -9.910 1.163 7.805 1.00 92.94 160 CYS A N 1
ATOM 1281 C CA . CYS A 1 160 ? -9.400 -0.057 7.172 1.00 92.94 160 CYS A CA 1
ATOM 1282 C C . CYS A 1 160 ? -10.228 -0.462 5.942 1.00 92.94 160 CYS A C 1
ATOM 1284 O O . CYS A 1 160 ? -9.647 -0.753 4.904 1.00 92.94 160 CYS A O 1
ATOM 1286 N N . ALA A 1 161 ? -11.564 -0.401 6.011 1.00 93.88 161 ALA A N 1
ATOM 1287 C CA . ALA A 1 161 ? -12.441 -0.703 4.872 1.00 93.88 161 ALA A CA 1
ATOM 1288 C C . ALA A 1 161 ? -12.268 0.286 3.705 1.00 93.88 161 ALA A C 1
ATOM 1290 O O . ALA A 1 161 ? -12.266 -0.102 2.537 1.00 93.88 161 ALA A O 1
ATOM 1291 N N . VAL A 1 162 ? -12.071 1.576 4.002 1.00 95.06 162 VAL A N 1
ATOM 1292 C CA . VAL A 1 162 ? -11.720 2.572 2.975 1.00 95.06 162 VAL A CA 1
ATOM 1293 C C . VAL A 1 162 ? -10.364 2.241 2.351 1.00 95.06 162 VAL A C 1
ATOM 1295 O O . VAL A 1 162 ? -10.229 2.276 1.128 1.00 95.06 162 VAL A O 1
ATOM 1298 N N . CYS A 1 163 ? -9.373 1.894 3.173 1.00 94.12 163 CYS A N 1
ATOM 1299 C CA . CYS A 1 163 ? -8.035 1.536 2.717 1.00 94.12 163 CYS A CA 1
ATOM 1300 C C . CYS A 1 163 ? -8.044 0.289 1.819 1.00 94.12 163 CYS A C 1
ATOM 1302 O O . CYS A 1 163 ? -7.447 0.302 0.746 1.00 94.12 163 CYS A O 1
ATOM 1304 N N . GLU A 1 164 ? -8.774 -0.754 2.211 1.00 94.25 164 GLU A N 1
ATOM 1305 C CA . GLU A 1 164 ? -8.989 -1.969 1.421 1.00 94.25 164 GLU A CA 1
ATOM 1306 C C . GLU A 1 164 ? -9.606 -1.642 0.050 1.00 94.25 164 GLU A C 1
ATOM 1308 O O . GLU A 1 164 ? -9.096 -2.069 -0.988 1.00 94.25 164 GLU A O 1
ATOM 1313 N N . GLY A 1 165 ? -10.667 -0.828 0.026 1.00 93.94 165 GLY A N 1
ATOM 1314 C CA . GLY A 1 165 ? -11.321 -0.408 -1.214 1.00 93.94 165 GLY A CA 1
ATOM 1315 C C . GLY A 1 165 ? -10.396 0.387 -2.141 1.00 93.94 165 GLY A C 1
ATOM 1316 O O . GLY A 1 165 ? -10.375 0.151 -3.353 1.00 93.94 165 GLY A O 1
ATOM 1317 N N . LEU A 1 166 ? -9.592 1.299 -1.583 1.00 94.31 166 LEU A N 1
ATOM 1318 C CA . LEU A 1 166 ? -8.571 2.037 -2.334 1.00 94.31 166 LEU A CA 1
ATOM 1319 C C . LEU A 1 166 ? -7.507 1.095 -2.904 1.00 94.31 166 LEU A C 1
ATOM 1321 O O . LEU A 1 166 ? -7.176 1.202 -4.085 1.00 94.31 166 LEU A O 1
ATOM 1325 N N . GLY A 1 167 ? -7.021 0.156 -2.093 1.00 93.44 167 GLY A N 1
ATOM 1326 C CA . GLY A 1 167 ? -6.038 -0.850 -2.480 1.00 93.44 167 GLY A CA 1
ATOM 1327 C C . GLY A 1 167 ? -6.512 -1.708 -3.652 1.00 93.44 167 GLY A C 1
ATOM 1328 O O . GLY A 1 167 ? -5.876 -1.720 -4.707 1.00 93.44 167 GLY A O 1
ATOM 1329 N N . LYS A 1 168 ? -7.708 -2.304 -3.543 1.00 93.38 168 LYS A N 1
ATOM 1330 C CA . LYS A 1 168 ? -8.358 -3.059 -4.634 1.00 93.38 168 LYS A CA 1
ATOM 1331 C C . LYS A 1 168 ? -8.521 -2.213 -5.901 1.00 93.38 168 LYS A C 1
ATOM 1333 O O . LYS A 1 168 ? -8.271 -2.680 -7.016 1.00 93.38 168 LYS A O 1
ATOM 1338 N N . GLY A 1 169 ? -8.895 -0.943 -5.740 1.00 92.00 169 GLY A N 1
ATOM 1339 C CA . GLY A 1 169 ? -9.000 0.010 -6.843 1.00 92.00 169 GLY A CA 1
ATOM 1340 C C . GLY A 1 169 ? -7.663 0.277 -7.544 1.00 92.00 169 GLY A C 1
ATOM 1341 O O . GLY A 1 169 ? -7.619 0.347 -8.773 1.00 92.00 169 GLY A O 1
ATOM 1342 N N . ILE A 1 170 ? -6.571 0.407 -6.788 1.00 91.56 170 ILE A N 1
ATOM 1343 C CA . ILE A 1 170 ? -5.217 0.610 -7.320 1.00 91.56 170 ILE A CA 1
ATOM 1344 C C . ILE A 1 170 ? -4.738 -0.630 -8.070 1.00 91.56 170 ILE A C 1
ATOM 1346 O O . ILE A 1 170 ? -4.291 -0.489 -9.208 1.00 91.56 170 ILE A O 1
ATOM 1350 N N . LEU A 1 171 ? -4.884 -1.824 -7.489 1.00 91.62 171 LEU A N 1
ATOM 1351 C CA . LEU A 1 171 ? -4.471 -3.086 -8.117 1.00 91.62 171 LEU A CA 1
ATOM 1352 C C . LEU A 1 171 ? -5.166 -3.279 -9.468 1.00 91.62 171 LEU A C 1
ATOM 1354 O O . LEU A 1 171 ? -4.495 -3.415 -10.492 1.00 91.62 171 LEU A O 1
ATOM 1358 N N . SER A 1 172 ? -6.494 -3.117 -9.507 1.00 89.75 172 SER A N 1
ATOM 1359 C CA . SER A 1 172 ? -7.263 -3.211 -10.755 1.00 89.75 172 SER A CA 1
ATOM 1360 C C . SER A 1 172 ? -6.831 -2.169 -11.794 1.00 89.75 172 SER A C 1
ATOM 1362 O O . SER A 1 172 ? -6.756 -2.461 -12.992 1.00 89.75 172 SER A O 1
ATOM 1364 N N . LYS A 1 173 ? -6.528 -0.933 -11.366 1.00 88.00 173 LYS A N 1
ATOM 1365 C CA . LYS A 1 173 ? -5.991 0.096 -12.269 1.00 88.00 173 LYS A CA 1
ATOM 1366 C C . LYS A 1 173 ? -4.623 -0.314 -12.808 1.00 88.00 173 LYS A C 1
ATOM 1368 O O . LYS A 1 173 ? -4.401 -0.164 -14.007 1.00 88.00 173 LYS A O 1
ATOM 1373 N N . MET A 1 174 ? -3.721 -0.820 -11.970 1.00 86.88 174 MET A N 1
ATOM 1374 C CA . MET A 1 174 ? -2.372 -1.226 -12.375 1.00 86.88 174 MET A CA 1
ATOM 1375 C C . MET A 1 174 ? -2.396 -2.412 -13.345 1.00 86.88 174 MET A C 1
ATOM 1377 O O . MET A 1 174 ? -1.720 -2.353 -14.370 1.00 86.88 174 MET A O 1
ATOM 1381 N N . GLU A 1 175 ? -3.227 -3.423 -13.102 1.00 87.69 175 GLU A N 1
ATOM 1382 C CA . GLU A 1 175 ? -3.418 -4.570 -14.005 1.00 87.69 175 GLU A CA 1
ATOM 1383 C C . GLU A 1 175 ? -3.883 -4.132 -15.399 1.00 87.69 175 GLU A C 1
ATOM 1385 O O . GLU A 1 175 ? -3.293 -4.509 -16.413 1.00 87.69 175 GLU A O 1
ATOM 1390 N N . LYS A 1 176 ? -4.894 -3.253 -15.458 1.00 84.62 176 LYS A N 1
ATOM 1391 C CA . LYS A 1 176 ? -5.407 -2.692 -16.721 1.00 84.62 176 LYS A CA 1
ATOM 1392 C C . LYS A 1 176 ? -4.384 -1.810 -17.433 1.00 84.62 176 LYS A C 1
ATOM 1394 O O . LYS A 1 176 ? -4.345 -1.768 -18.661 1.00 84.62 176 LYS A O 1
ATOM 1399 N N . SER A 1 177 ? -3.582 -1.080 -16.665 1.00 81.94 177 SER A N 1
ATOM 1400 C CA . SER A 1 177 ? -2.621 -0.100 -17.179 1.00 81.94 177 SER A CA 1
ATOM 1401 C C . SER A 1 177 ? -1.340 -0.749 -17.694 1.00 81.94 177 SER A C 1
ATOM 1403 O O . SER A 1 177 ? -0.742 -0.272 -18.659 1.00 81.94 177 SER A O 1
ATOM 1405 N N . TYR A 1 178 ? -0.936 -1.866 -17.088 1.00 81.44 178 TYR A N 1
ATOM 1406 C CA . TYR A 1 178 ? 0.328 -2.537 -17.370 1.00 81.44 178 TYR A CA 1
ATOM 1407 C C . TYR A 1 178 ? 0.148 -4.033 -17.683 1.00 81.44 178 TYR A C 1
ATOM 1409 O O . TYR A 1 178 ? 0.824 -4.867 -17.077 1.00 81.44 178 TYR A O 1
ATOM 1417 N N . PRO A 1 179 ? -0.663 -4.406 -18.694 1.00 79.44 179 PRO A N 1
ATOM 1418 C CA . PRO A 1 179 ? -0.947 -5.812 -18.998 1.00 79.44 179 PRO A CA 1
ATOM 1419 C C . PRO A 1 179 ? 0.315 -6.606 -19.370 1.00 79.44 179 PRO A C 1
ATOM 1421 O O . PRO A 1 179 ? 0.425 -7.795 -19.099 1.00 79.44 179 PRO A O 1
ATOM 1424 N N . ARG A 1 180 ? 1.323 -5.937 -19.946 1.00 80.25 180 ARG A N 1
ATOM 1425 C CA . ARG A 1 180 ? 2.606 -6.557 -20.322 1.00 80.25 180 ARG A CA 1
ATOM 1426 C C . ARG A 1 180 ? 3.479 -6.953 -19.130 1.00 80.25 180 ARG A C 1
ATOM 1428 O O . ARG A 1 180 ? 4.466 -7.654 -19.329 1.00 80.25 180 ARG A O 1
ATOM 1435 N N . LEU A 1 181 ? 3.182 -6.463 -17.926 1.00 79.50 181 LEU A N 1
ATOM 1436 C CA . LEU A 1 181 ? 3.976 -6.776 -16.740 1.00 79.50 181 LEU A CA 1
ATOM 1437 C C . LEU A 1 181 ? 3.579 -8.096 -16.079 1.00 79.50 181 LEU A C 1
ATOM 1439 O O . LEU A 1 181 ? 4.392 -8.579 -15.287 1.00 79.50 181 LEU A O 1
ATOM 1443 N N . GLY A 1 182 ? 2.416 -8.665 -16.430 1.00 79.00 182 GLY A N 1
ATOM 1444 C CA . GLY A 1 182 ? 1.888 -9.887 -15.814 1.00 79.00 182 GLY A CA 1
ATOM 1445 C C . GLY A 1 182 ? 1.684 -9.708 -14.313 1.00 79.00 182 GLY A C 1
ATOM 1446 O O . GLY A 1 182 ? 2.223 -10.480 -13.530 1.00 79.00 182 GLY A O 1
ATOM 1447 N N . LEU A 1 183 ? 1.033 -8.608 -13.919 1.00 80.62 183 LEU A N 1
ATOM 1448 C CA . LEU A 1 183 ? 0.724 -8.339 -12.517 1.00 80.62 183 LEU A CA 1
ATOM 1449 C C . LEU A 1 183 ? -0.438 -9.249 -12.115 1.00 80.62 183 LEU A C 1
ATOM 1451 O O . LEU A 1 183 ? -1.519 -9.128 -12.684 1.00 80.62 183 LEU A O 1
ATOM 1455 N N . GLU A 1 184 ? -0.190 -10.160 -11.183 1.00 77.31 184 GLU A N 1
ATOM 1456 C CA . GLU A 1 184 ? -1.193 -11.057 -10.610 1.00 77.31 184 GLU A CA 1
ATOM 1457 C C . GLU A 1 184 ? -1.140 -10.941 -9.081 1.00 77.31 184 GLU A C 1
ATOM 1459 O O . GLU A 1 184 ? -0.032 -10.821 -8.542 1.00 77.31 184 GLU A O 1
ATOM 1464 N N . PRO A 1 185 ? -2.288 -10.991 -8.377 1.00 72.81 185 PRO A N 1
ATOM 1465 C CA . PRO A 1 185 ? -2.318 -10.946 -6.919 1.00 72.81 185 PRO A CA 1
ATOM 1466 C C . PRO A 1 185 ? -1.481 -12.078 -6.305 1.00 72.81 185 PRO A C 1
ATOM 1468 O O . PRO A 1 185 ? -1.723 -13.273 -6.513 1.00 72.81 185 PRO A O 1
ATOM 1471 N N . ILE A 1 186 ? -0.471 -11.703 -5.527 1.00 69.12 186 ILE A N 1
ATOM 1472 C CA . ILE A 1 186 ? 0.469 -12.629 -4.885 1.00 69.12 186 ILE A CA 1
ATOM 1473 C C . ILE A 1 186 ? -0.123 -13.122 -3.557 1.00 69.12 186 ILE A C 1
ATOM 1475 O O . ILE A 1 186 ? 0.099 -14.261 -3.139 1.00 69.12 186 ILE A O 1
ATOM 1479 N N . ALA A 1 187 ? -0.898 -12.276 -2.881 1.00 62.06 187 ALA A N 1
ATOM 1480 C CA . ALA A 1 187 ? -1.420 -12.583 -1.559 1.00 62.06 187 ALA A CA 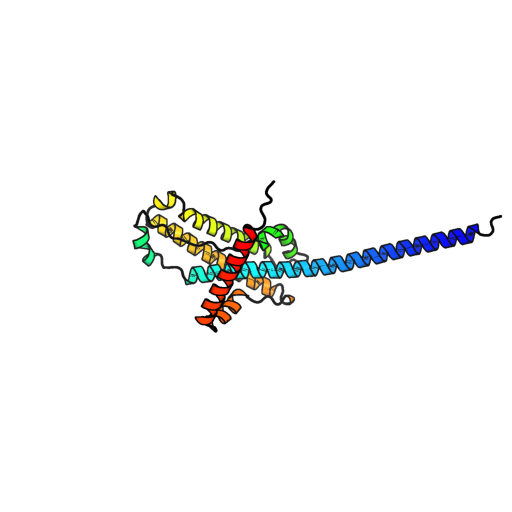1
ATOM 1481 C C . ALA A 1 187 ? -2.544 -13.641 -1.580 1.00 62.06 187 ALA A C 1
ATOM 1483 O O . ALA A 1 187 ? -2.520 -14.572 -0.768 1.00 62.06 187 ALA A O 1
ATOM 1484 N N . GLU A 1 188 ? -3.472 -13.572 -2.543 1.00 57.78 188 GLU A N 1
ATOM 1485 C CA . GLU A 1 188 ? -4.534 -14.581 -2.710 1.00 57.78 188 GLU A CA 1
ATOM 1486 C C . GLU A 1 188 ? -3.975 -15.946 -3.137 1.00 57.78 188 GLU A C 1
ATOM 1488 O O . GLU A 1 188 ? -4.359 -16.978 -2.581 1.00 57.78 188 GLU A O 1
ATOM 1493 N N . SER A 1 189 ? -3.018 -15.973 -4.070 1.00 57.16 189 SER A N 1
ATOM 1494 C CA . SER A 1 189 ? -2.422 -17.219 -4.572 1.00 57.16 189 SER A CA 1
ATOM 1495 C C . SER A 1 189 ? -1.676 -17.993 -3.477 1.00 57.16 189 SER A C 1
ATOM 1497 O O . SER A 1 189 ? -1.873 -19.202 -3.328 1.00 57.16 189 SER A O 1
ATOM 1499 N N . HIS A 1 190 ? -0.911 -17.308 -2.623 1.00 54.19 190 HIS A N 1
ATOM 1500 C CA . HIS A 1 190 ? -0.248 -17.946 -1.481 1.00 54.19 190 HIS A CA 1
ATOM 1501 C C . HIS A 1 190 ? -1.207 -18.401 -0.377 1.00 54.19 190 HIS A C 1
ATOM 1503 O O . HIS A 1 190 ? -0.900 -19.359 0.342 1.00 54.19 190 HIS A O 1
ATOM 1509 N N . GLN A 1 191 ? -2.356 -17.745 -0.203 1.00 54.09 191 GLN A N 1
ATOM 1510 C CA . GLN A 1 191 ? -3.351 -18.187 0.772 1.00 54.09 191 GLN A CA 1
ATOM 1511 C C . GLN A 1 191 ? -4.123 -19.409 0.271 1.00 54.09 191 GLN A C 1
ATOM 1513 O O . GLN A 1 191 ? -4.332 -20.339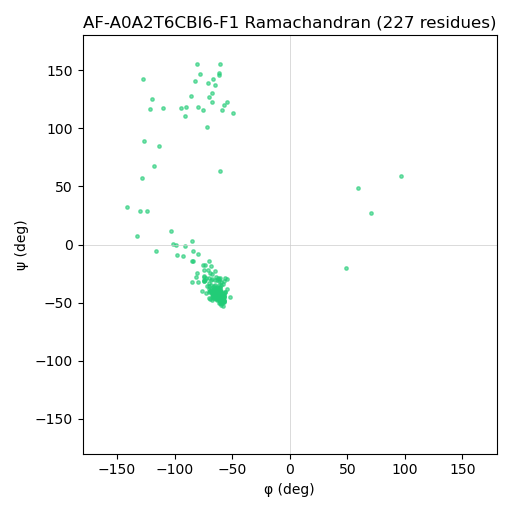 1.047 1.00 54.09 191 GLN A O 1
ATOM 1518 N N . VAL A 1 192 ? -4.476 -19.456 -1.017 1.00 54.50 192 VAL A N 1
ATOM 1519 C CA . VAL A 1 192 ? -5.030 -20.656 -1.662 1.00 54.50 192 VAL A CA 1
ATOM 1520 C C . VAL A 1 192 ? -4.050 -21.822 -1.513 1.00 54.50 192 VAL A C 1
ATOM 1522 O O . VAL A 1 192 ? -4.440 -22.894 -1.062 1.00 54.50 192 VAL A O 1
ATOM 1525 N N . GLU A 1 193 ? -2.758 -21.606 -1.754 1.00 50.19 193 GLU A N 1
ATOM 1526 C CA . GLU A 1 193 ? -1.734 -22.645 -1.592 1.00 50.19 193 GLU A CA 1
ATOM 1527 C C . GLU A 1 193 ? -1.576 -23.123 -0.130 1.00 50.19 193 GLU A C 1
ATOM 1529 O O . GLU A 1 193 ? -1.464 -24.326 0.119 1.00 50.19 193 GLU A O 1
ATOM 1534 N N . ARG A 1 194 ? -1.644 -22.212 0.857 1.00 52.09 194 ARG A N 1
ATOM 1535 C CA . ARG A 1 194 ? -1.618 -22.552 2.298 1.00 52.09 194 ARG A CA 1
ATOM 1536 C C . ARG A 1 194 ? -2.904 -23.211 2.800 1.00 52.09 194 ARG A C 1
ATOM 1538 O O . ARG A 1 194 ? -2.830 -24.074 3.666 1.00 52.09 194 ARG A O 1
ATOM 1545 N N . ASN A 1 195 ? -4.066 -22.820 2.287 1.00 53.06 195 ASN A N 1
ATOM 1546 C CA . ASN A 1 195 ? -5.348 -23.426 2.651 1.00 53.06 195 ASN A CA 1
ATOM 1547 C C . ASN A 1 195 ? -5.519 -24.810 2.003 1.00 53.06 195 ASN A C 1
ATOM 1549 O O . ASN A 1 195 ? -6.141 -25.684 2.599 1.00 53.06 195 ASN A O 1
ATOM 1553 N N . ILE A 1 196 ? -4.935 -25.037 0.819 1.00 52.91 196 ILE A N 1
ATOM 1554 C CA . ILE A 1 196 ? -4.901 -26.351 0.154 1.00 52.91 196 ILE A CA 1
ATOM 1555 C C . ILE A 1 196 ? -3.907 -27.303 0.838 1.00 52.91 196 ILE A C 1
ATOM 1557 O O . ILE A 1 196 ? -4.127 -28.514 0.854 1.00 52.91 196 ILE A O 1
ATOM 1561 N N . ARG A 1 197 ? -2.821 -26.784 1.425 1.00 47.62 197 ARG A N 1
ATOM 1562 C CA . ARG A 1 197 ? -1.841 -27.573 2.187 1.00 47.62 197 ARG A CA 1
ATOM 1563 C C . ARG A 1 197 ? -1.867 -27.196 3.671 1.00 47.62 197 ARG A C 1
ATOM 1565 O O . ARG A 1 197 ? -1.032 -26.393 4.093 1.00 47.62 197 ARG A O 1
ATOM 1572 N N . PRO A 1 198 ? -2.768 -27.782 4.486 1.00 52.44 198 PRO A N 1
ATOM 1573 C CA . PRO A 1 198 ? -2.662 -27.649 5.932 1.00 52.44 198 PRO A CA 1
ATOM 1574 C C . PRO A 1 198 ? -1.267 -28.112 6.364 1.00 52.44 198 PRO A C 1
ATOM 1576 O O . PRO A 1 198 ? -0.841 -29.222 6.043 1.00 52.44 198 PRO A O 1
ATOM 1579 N N . MET A 1 199 ? -0.533 -27.223 7.036 1.00 51.53 199 MET A N 1
ATOM 1580 C CA . MET A 1 199 ? 0.850 -27.464 7.443 1.00 51.53 199 MET A CA 1
ATOM 1581 C C . MET A 1 199 ? 0.891 -28.702 8.344 1.00 51.53 199 MET A C 1
ATOM 1583 O O . MET A 1 199 ? 0.290 -28.711 9.419 1.00 51.53 199 MET A O 1
ATOM 1587 N N . ASN A 1 200 ? 1.562 -29.761 7.891 1.00 66.00 200 ASN A N 1
ATOM 1588 C CA . ASN A 1 200 ? 1.636 -31.011 8.640 1.00 66.00 200 ASN A CA 1
ATOM 1589 C C . ASN A 1 200 ? 2.441 -30.782 9.936 1.00 66.00 200 ASN A C 1
ATOM 1591 O O . ASN A 1 200 ? 3.430 -30.045 9.938 1.00 66.00 200 ASN A O 1
ATOM 1595 N N . HIS A 1 201 ? 2.045 -31.415 11.044 1.00 58.97 201 HIS A N 1
ATOM 1596 C CA . HIS A 1 201 ? 2.708 -31.278 12.349 1.00 58.97 201 HIS A CA 1
ATOM 1597 C C . HIS A 1 201 ? 4.215 -31.586 12.292 1.00 58.97 201 HIS A C 1
ATOM 1599 O O . HIS A 1 201 ? 5.002 -30.986 13.025 1.00 58.97 201 HIS A O 1
ATOM 1605 N N . THR A 1 202 ? 4.628 -32.469 11.384 1.00 68.81 202 THR A N 1
ATOM 1606 C CA . THR A 1 202 ? 6.034 -32.782 11.101 1.00 68.81 202 THR A CA 1
ATOM 1607 C C . THR A 1 202 ? 6.795 -31.614 10.467 1.00 68.81 202 THR A C 1
ATOM 1609 O O . THR A 1 202 ? 7.904 -31.310 10.897 1.00 68.81 202 THR A O 1
ATOM 1612 N N . GLU A 1 203 ? 6.196 -30.884 9.523 1.00 70.81 203 GLU A N 1
ATOM 1613 C CA . GLU A 1 203 ? 6.834 -29.715 8.889 1.00 70.81 203 GLU A CA 1
ATOM 1614 C C . GLU A 1 203 ? 6.965 -28.530 9.857 1.00 70.81 203 GLU A C 1
ATOM 1616 O O . GLU A 1 203 ? 7.939 -27.772 9.807 1.00 70.81 203 GLU A O 1
ATOM 1621 N N . ALA A 1 204 ? 6.000 -28.377 10.770 1.00 67.19 204 ALA A N 1
ATOM 1622 C CA . ALA A 1 204 ? 6.056 -27.374 11.830 1.00 67.19 204 ALA A CA 1
ATOM 1623 C C . ALA A 1 204 ? 7.223 -27.637 12.799 1.00 67.19 204 ALA A C 1
ATOM 1625 O O . ALA A 1 204 ? 7.959 -26.709 13.149 1.00 67.19 204 ALA A O 1
ATOM 1626 N N . ALA A 1 205 ? 7.427 -28.901 13.183 1.00 72.19 205 ALA A N 1
ATOM 1627 C CA . ALA A 1 205 ? 8.533 -29.317 14.042 1.00 72.19 205 ALA A CA 1
ATOM 1628 C C . ALA A 1 205 ? 9.899 -29.109 13.366 1.00 72.19 205 ALA A C 1
ATOM 1630 O O . ALA A 1 205 ? 10.823 -28.581 13.991 1.00 72.19 205 ALA A O 1
ATOM 1631 N N . ASP A 1 206 ? 10.015 -29.432 12.076 1.00 77.00 206 ASP A N 1
ATOM 1632 C CA . ASP A 1 206 ? 11.251 -29.229 11.313 1.00 77.00 206 ASP A CA 1
ATOM 1633 C C . ASP A 1 206 ? 11.599 -27.745 11.142 1.00 77.00 206 ASP A C 1
ATOM 1635 O O . ASP A 1 206 ? 12.764 -27.352 11.279 1.00 77.00 206 ASP A O 1
ATOM 1639 N N . ARG A 1 207 ? 10.599 -26.881 10.926 1.00 70.50 207 ARG A N 1
ATOM 1640 C CA . ARG A 1 207 ? 10.801 -25.422 10.890 1.00 70.50 207 ARG A CA 1
ATOM 1641 C C . ARG A 1 207 ? 11.238 -24.858 12.239 1.00 70.50 207 ARG A C 1
ATOM 1643 O O . ARG A 1 207 ? 12.148 -24.032 12.268 1.00 70.50 207 ARG A O 1
ATOM 1650 N N . LEU A 1 208 ? 10.646 -25.319 13.342 1.00 76.06 208 LEU A N 1
ATOM 1651 C CA . LEU A 1 208 ? 11.054 -24.938 14.700 1.00 76.06 208 LEU A CA 1
ATOM 1652 C C . LEU A 1 208 ? 12.493 -25.363 15.000 1.00 76.06 208 LEU A C 1
ATOM 1654 O O . LEU A 1 208 ? 13.278 -24.577 15.531 1.00 76.06 208 LEU A O 1
ATOM 1658 N N . LYS A 1 209 ? 12.866 -26.579 14.597 1.00 78.06 209 LYS A N 1
ATOM 1659 C CA . LYS A 1 209 ? 14.228 -27.099 14.745 1.00 78.06 209 LYS A CA 1
ATOM 1660 C C . LYS A 1 209 ? 15.235 -26.279 13.938 1.00 78.06 209 LYS A C 1
ATOM 1662 O O . LYS A 1 209 ? 16.313 -25.962 14.441 1.00 78.06 209 LYS A O 1
ATOM 1667 N N . LYS A 1 210 ? 14.866 -25.875 12.719 1.00 80.81 210 LYS A N 1
ATOM 1668 C CA . LYS A 1 210 ? 15.687 -25.002 11.873 1.00 80.81 210 LYS A CA 1
ATOM 1669 C C . LYS A 1 210 ? 15.838 -23.598 12.465 1.00 80.81 210 LYS A C 1
ATOM 1671 O O . LYS A 1 210 ? 16.958 -23.116 12.569 1.00 80.81 210 LYS A O 1
ATOM 1676 N N . LEU A 1 211 ? 14.749 -22.986 12.933 1.00 75.50 211 LEU A N 1
ATOM 1677 C CA . LEU A 1 211 ? 14.773 -21.677 13.599 1.00 75.50 211 LEU A CA 1
ATOM 1678 C C . LEU A 1 211 ? 15.629 -21.695 14.868 1.00 75.50 211 LEU A C 1
ATOM 1680 O O . LEU A 1 211 ? 16.447 -20.803 15.067 1.00 75.50 211 LEU A O 1
ATOM 1684 N N . SER A 1 212 ? 15.494 -22.734 15.695 1.00 75.31 212 SER A N 1
ATOM 1685 C CA . SER A 1 212 ? 16.329 -22.931 16.885 1.00 75.31 212 SER A CA 1
ATOM 1686 C C . SER A 1 212 ? 17.810 -23.090 16.524 1.00 75.31 212 SER A C 1
ATOM 1688 O O . SER A 1 212 ? 18.672 -22.474 17.152 1.00 75.31 212 SER A O 1
ATOM 1690 N N . SER A 1 213 ? 18.115 -23.857 15.473 1.00 78.69 213 SER A N 1
ATOM 1691 C CA . SER A 1 213 ? 19.476 -24.011 14.952 1.00 78.69 213 SER A CA 1
ATOM 1692 C C . SER A 1 213 ? 20.055 -22.687 14.442 1.00 78.69 213 SER A C 1
ATOM 1694 O O . SER A 1 213 ? 21.209 -22.367 14.730 1.00 78.69 213 SER A O 1
ATOM 1696 N N . ASP A 1 214 ? 19.269 -21.903 13.707 1.00 74.69 214 ASP A N 1
ATOM 1697 C CA . ASP A 1 214 ? 19.701 -20.619 13.153 1.00 74.69 214 ASP A CA 1
ATOM 1698 C C . ASP A 1 214 ? 19.911 -19.572 14.260 1.00 74.69 214 ASP A C 1
ATOM 1700 O O . ASP A 1 214 ? 20.928 -18.876 14.257 1.00 74.69 214 ASP A O 1
ATOM 1704 N N . LEU A 1 215 ? 19.036 -19.530 15.270 1.00 72.69 215 LEU A N 1
ATOM 1705 C CA . LEU A 1 215 ? 19.200 -18.704 16.474 1.00 72.69 215 LEU A CA 1
ATOM 1706 C C . LEU A 1 215 ? 20.466 -19.075 17.255 1.00 72.69 215 LEU A C 1
ATOM 1708 O O . LEU A 1 215 ? 21.254 -18.195 17.600 1.00 72.69 215 LEU A O 1
ATOM 1712 N N . ASN A 1 216 ? 20.717 -20.369 17.469 1.00 73.50 216 ASN A N 1
ATOM 1713 C CA . ASN A 1 216 ? 21.938 -20.840 18.128 1.00 73.50 216 ASN A CA 1
ATOM 1714 C C . ASN A 1 216 ? 23.196 -20.499 17.319 1.00 73.50 216 ASN A C 1
ATOM 1716 O O . ASN A 1 216 ? 24.231 -20.140 17.882 1.00 73.50 216 ASN A O 1
ATOM 1720 N N . ARG A 1 217 ? 23.116 -20.552 15.988 1.00 66.31 217 ARG A N 1
ATOM 1721 C CA . ARG A 1 217 ? 24.219 -20.175 15.098 1.00 66.31 217 ARG A CA 1
ATOM 1722 C C . ARG A 1 217 ? 24.508 -18.672 15.128 1.00 66.31 217 ARG A C 1
ATOM 1724 O O . ARG A 1 217 ? 25.673 -18.290 15.022 1.00 66.31 217 ARG A O 1
ATOM 1731 N N . VAL A 1 218 ? 23.486 -17.829 15.277 1.00 66.69 218 VAL A N 1
ATOM 1732 C CA . VAL A 1 218 ? 23.650 -16.377 15.462 1.00 66.69 218 VAL A CA 1
ATOM 1733 C C . VAL A 1 218 ? 24.243 -16.079 16.840 1.00 66.69 218 VAL A C 1
ATOM 1735 O O . VAL A 1 218 ? 25.236 -15.361 16.918 1.00 66.69 218 VAL A O 1
ATOM 1738 N N . ASN A 1 219 ? 23.725 -16.710 17.896 1.00 62.12 219 ASN A N 1
ATOM 1739 C CA . ASN A 1 219 ? 24.181 -16.489 19.271 1.00 62.12 219 ASN A CA 1
ATOM 1740 C C . ASN A 1 219 ? 25.643 -16.940 19.499 1.00 62.12 219 ASN A C 1
ATOM 1742 O O . ASN A 1 219 ? 26.417 -16.286 20.196 1.00 62.12 219 ASN A O 1
ATOM 1746 N N . ASN A 1 220 ? 26.073 -18.015 18.829 1.00 56.94 220 ASN A N 1
ATOM 1747 C CA . ASN A 1 220 ? 27.464 -18.484 18.878 1.00 56.94 220 ASN A CA 1
ATOM 1748 C C . ASN A 1 220 ? 28.433 -17.609 18.056 1.00 56.94 220 ASN A C 1
ATOM 1750 O O . ASN A 1 220 ? 29.639 -17.598 18.317 1.00 56.94 220 ASN A O 1
ATOM 1754 N N . ARG A 1 221 ? 27.932 -16.850 17.070 1.00 54.28 221 ARG A N 1
ATOM 1755 C CA . ARG A 1 221 ? 28.739 -15.882 16.304 1.00 54.28 221 ARG A CA 1
ATOM 1756 C C . ARG A 1 221 ? 28.915 -14.553 17.037 1.00 54.28 221 ARG A C 1
ATOM 1758 O O . ARG A 1 221 ? 29.945 -13.914 16.857 1.00 54.28 221 ARG A O 1
ATOM 1765 N N . THR A 1 222 ? 27.975 -14.155 17.892 1.00 53.47 222 THR A N 1
ATOM 1766 C CA . THR A 1 222 ? 28.083 -12.914 18.678 1.00 53.47 222 THR A CA 1
ATOM 1767 C C . THR A 1 222 ? 29.058 -12.998 19.857 1.00 53.47 222 THR A C 1
ATOM 1769 O O . THR A 1 222 ? 29.529 -11.961 20.311 1.00 53.47 222 THR A O 1
ATOM 1772 N N . HIS A 1 223 ? 29.443 -14.197 20.312 1.00 50.25 223 HIS A N 1
ATOM 1773 C CA . HIS A 1 223 ? 30.401 -14.372 21.419 1.00 50.25 223 HIS A CA 1
ATOM 1774 C C . HIS A 1 223 ? 31.842 -14.725 21.007 1.00 50.25 223 HIS A C 1
ATOM 1776 O O . HIS A 1 223 ? 32.702 -14.853 21.874 1.00 50.25 223 HIS A O 1
ATOM 1782 N N . SER A 1 224 ? 32.147 -14.842 19.711 1.00 48.03 224 SER A N 1
ATOM 1783 C CA . SER A 1 224 ? 33.495 -15.194 19.219 1.00 48.03 224 SER A CA 1
ATOM 1784 C C . SER A 1 224 ? 34.303 -14.011 18.659 1.00 48.03 224 SER A C 1
ATOM 1786 O O . SER A 1 224 ? 35.358 -14.219 18.067 1.00 48.03 224 SER A O 1
ATOM 1788 N N . GLY A 1 225 ? 33.851 -12.767 18.866 1.00 47.75 225 GLY A N 1
ATOM 1789 C CA . GLY A 1 225 ? 34.444 -11.584 18.228 1.00 47.75 225 GLY A CA 1
ATOM 1790 C C . GLY A 1 225 ? 34.555 -10.324 19.088 1.00 47.75 225 GLY A C 1
ATOM 1791 O O . GLY A 1 225 ? 34.454 -9.236 18.535 1.00 47.75 225 GLY A O 1
ATOM 1792 N N . SER A 1 226 ? 34.758 -10.425 20.406 1.00 41.19 226 SER A N 1
ATOM 1793 C CA . SER A 1 226 ? 35.249 -9.278 21.190 1.00 41.19 226 SER A CA 1
ATOM 1794 C C . SER A 1 226 ? 36.781 -9.319 21.242 1.00 41.19 226 SER A C 1
ATOM 1796 O O . SER 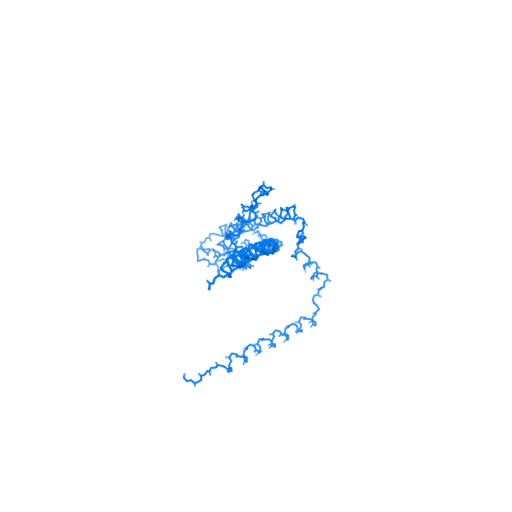A 1 226 ? 37.326 -10.211 21.899 1.00 41.19 226 SER A O 1
ATOM 1798 N N . PRO A 1 227 ? 37.503 -8.391 20.586 1.00 41.16 227 PRO A N 1
ATOM 1799 C CA . PRO A 1 227 ? 38.931 -8.240 20.806 1.00 41.16 227 PRO A CA 1
ATOM 1800 C C . PRO A 1 227 ? 39.132 -7.726 22.232 1.00 41.16 227 PRO A C 1
ATOM 1802 O O . PRO A 1 227 ? 38.604 -6.682 22.608 1.00 41.16 227 PRO A O 1
ATOM 1805 N N . ARG A 1 228 ? 39.895 -8.466 23.039 1.00 43.94 228 ARG A N 1
ATOM 1806 C CA . ARG A 1 228 ? 40.568 -7.879 24.197 1.00 43.94 228 ARG A CA 1
ATOM 1807 C C . ARG A 1 228 ? 41.711 -7.010 23.672 1.00 43.94 228 ARG A C 1
ATOM 1809 O O . ARG A 1 228 ? 42.757 -7.551 23.325 1.00 43.94 228 ARG A O 1
ATOM 1816 N N . SER A 1 229 ? 41.493 -5.701 23.644 1.00 40.69 229 SER A N 1
ATOM 1817 C CA . SER A 1 229 ? 42.510 -4.657 23.827 1.00 40.69 229 SER A CA 1
ATOM 1818 C C . SER A 1 229 ? 41.807 -3.339 24.104 1.00 40.69 229 SER A C 1
ATOM 1820 O O . SER A 1 229 ? 41.053 -2.912 23.200 1.00 40.69 229 SER A O 1
#

Radius of gyration: 29.42 Å; Cα contacts (8 Å, |Δi|>4): 114; chains: 1; bounding box: 86×51×80 Å

Sequence (229 aa):
MSENAPSDLVFIIRLGIVTILLWICSRAYDFCIKHVSRAAERNAFLRAIYAEVDFNTFDMTRFLDSTVSIDLLAPHLERADYIPHITDARHTEIYRSRITELDALSGRYGRHENLVGSLVQFYGELEKVTQQIEGLSKPSFVQISPKGKAGTINRIYKTCAVCEGLGKGILSKMEKSYPRLGLEPIAESHQVERNIRPMNHTEAADRLKKLSSDLNRVNNRTHSGSPRS

Foldseek 3Di:
DDPCVVVVVVVVVVVVVVVVVVVVVVVVVVVVVVVVVVVVVVLVLLLVLLQLLLVLLLVLVVCLVPDDDLVVCLVVLQDLPDQDQDDDPHDCCSCVVCVVCVVVVCDDPNPLPCLNVLSVVLVVLSVVLVVLNVVSVDPVLSVDDSVVVSVSVVVSNVSSVVSSVSSVVSSVSSCVVCVVSVRDRPSVVVVVVCVVDPQDPVNVVVVVVVVVVVVVVVVVVVPPDDDDD

pLDDT: mean 79.45, std 13.96, range [40.69, 95.06]

Nearest PDB structures (foldseek):
  6egc-assembly1_A  TM=5.237E-01  e=6.285E-01  synthetic construct
  5jef-assembly1_A  TM=2.734E-01  e=3.215E+00  Escherichia coli K-12
  8r5s-assembly1_B  TM=2.446E-01  e=2.368E+00  unidentified
  8wjo-assembly1_B  TM=2.662E-01  e=6.567E+00  Saccharomyces cerevisiae S288C
  8to0-assembly1_z3  TM=1.969E-01  e=8.919E+00  Mus musculus